Protein AF-A0A0W8DFJ5-F1 (afdb_monomer)

pLDDT: mean 92.69, std 10.22, range [50.97, 98.81]

Nearest PDB structures (foldseek):
  1xwy-assembly1_A  TM=8.781E-01  e=6.647E-08  Escherichia coli
  3rcm-assembly1_A  TM=8.894E-01  e=2.198E-07  Pseudomonas putida KT2440
  3u16-assembly2_B  TM=5.848E-01  e=6.216E+00  Acinetobacter baumannii ACICU

Solvent-accessible surface area (backbone atoms only — not comparable to full-atom values): 10234 Å² total; per-residue (Å²): 111,67,70,64,53,50,52,56,51,42,47,51,26,25,77,68,62,31,62,41,78,40,83,69,77,99,45,63,68,63,50,49,55,56,51,52,56,31,38,78,69,75,45,46,26,51,24,38,32,34,45,69,48,65,60,46,50,73,56,54,57,53,58,66,65,50,62,86,41,47,57,32,40,24,38,26,30,28,46,60,68,41,87,85,34,56,41,26,41,47,28,66,47,68,48,59,66,81,28,37,40,74,37,32,68,51,54,41,64,42,51,59,54,77,64,50,47,76,73,60,51,76,90,77,51,57,85,86,72,55,56,51,38,76,35,88,92,34,63,64,38,27,45,74,74,44,33,58,52,26,51,52,47,48,23,66,66,56,73,48,57,62,70,59,53,52,54,44,29,53,52,29,49,38,61,58,68,44,73,84,44,76,89,78,111

Organism: Phytophthora nicotianae (NCBI:txid4792)

Radius of gyration: 17.59 Å; Cα contacts (8 Å, |Δi|>4): 291; chains: 1; bounding box: 42×40×54 Å

Secondary structure (DSSP, 8-state):
-HHHHHHHHHHHHHHTT--EEE--SS-HHHHHHHHHHHHHTT-S-SEEEETT--S-HHHHHHHTT-SSSEEEEEEEHHHHH-TT-HHHHHHHHHS-GGGEEEE--TTS-PPPHHHHHHHH-TTSS-TTTS-GGGSGGGTT---GGGHHHHHHHHHHHHT--HHHHHHHHHHHHHHHTTTT-TT--

InterPro domains:
  IPR001130 3'-5' ssDNA/RNA exonuclease TatD-like [PF01026] (2-177)
  IPR032466 Metal-dependent hydrolase [SSF51556] (2-179)

Sequence (185 aa):
MQVKAFRAQLEIAAELERTCVLHCVGYYGKLLEILQEFDKHGRLPPILVLHSYSGPPDMMRSFLRLRDTRVFFSLNAKQLTDPRMKKTVACCKESPLEALLFETDAPDQAPSAEYAEKVFDCGVLDAVDTPLLLQEDSTGVNEPVMVKLALLSATEIRGVGMNELVAAVYQNCKVAFRIDDAKLS

Structure (mmCIF, N/CA/C/O backbone):
data_AF-A0A0W8DFJ5-F1
#
_entry.id   AF-A0A0W8DFJ5-F1
#
loop_
_atom_site.group_PDB
_atom_site.id
_atom_site.type_symbol
_atom_site.label_atom_id
_atom_site.label_alt_id
_atom_site.label_comp_id
_atom_site.label_asym_id
_atom_site.label_entity_id
_atom_site.label_seq_id
_atom_site.pdbx_PDB_ins_code
_atom_site.Cartn_x
_atom_site.Cartn_y
_atom_site.Cartn_z
_atom_site.occupancy
_atom_site.B_iso_or_equiv
_atom_site.auth_seq_id
_atom_site.auth_comp_id
_atom_site.auth_asym_id
_atom_site.auth_atom_id
_atom_site.pdbx_PDB_model_num
ATOM 1 N N . MET A 1 1 ? 1.165 21.525 12.600 1.00 88.56 1 MET A N 1
ATOM 2 C CA . MET A 1 1 ? 0.057 21.497 11.617 1.00 88.56 1 MET A CA 1
ATOM 3 C C . MET A 1 1 ? -0.305 20.070 11.199 1.00 88.56 1 MET A C 1
ATOM 5 O O . MET A 1 1 ? -1.435 19.684 11.459 1.00 88.56 1 MET A O 1
ATOM 9 N N . GLN A 1 2 ? 0.632 19.271 10.657 1.00 95.00 2 GLN A N 1
ATOM 10 C CA . GLN A 1 2 ? 0.357 17.912 10.142 1.00 95.00 2 GLN A CA 1
ATOM 11 C C . GLN A 1 2 ? -0.353 16.985 11.144 1.00 95.00 2 GLN A C 1
ATOM 13 O O . GLN A 1 2 ? -1.427 16.491 10.839 1.00 95.00 2 GLN A O 1
ATOM 18 N N . VAL A 1 3 ? 0.174 16.820 12.366 1.00 97.06 3 VAL A N 1
ATOM 19 C CA . VAL A 1 3 ? -0.435 15.931 13.381 1.00 97.06 3 VAL A CA 1
ATOM 20 C C . VAL A 1 3 ? -1.877 16.325 13.721 1.00 97.06 3 VAL A C 1
ATOM 22 O O . VAL A 1 3 ? -2.727 15.456 13.863 1.00 97.06 3 VAL A O 1
ATOM 25 N N . LYS A 1 4 ? -2.177 17.627 13.827 1.00 97.69 4 LYS A N 1
ATOM 26 C CA . LYS A 1 4 ? -3.536 18.102 14.135 1.00 97.69 4 LYS A CA 1
ATOM 27 C C . LYS A 1 4 ? -4.511 17.749 13.008 1.00 97.69 4 LYS A C 1
ATOM 29 O O . LYS A 1 4 ? -5.582 17.225 13.288 1.00 97.69 4 LYS A O 1
ATOM 34 N N . ALA A 1 5 ? -4.125 18.015 11.759 1.00 97.75 5 ALA A N 1
ATOM 35 C CA . ALA A 1 5 ? -4.939 17.684 10.590 1.00 97.75 5 ALA A CA 1
ATOM 36 C C . ALA A 1 5 ? -5.119 16.167 10.443 1.00 97.75 5 ALA A C 1
ATOM 38 O O . ALA A 1 5 ? -6.237 15.701 10.263 1.00 97.75 5 ALA A O 1
ATOM 39 N N . PHE A 1 6 ? -4.038 15.405 10.617 1.00 97.94 6 PHE A N 1
ATOM 40 C CA . PHE A 1 6 ? -4.051 13.949 10.538 1.00 97.94 6 PHE A CA 1
ATOM 41 C C . PHE A 1 6 ? -5.020 13.319 11.544 1.00 97.94 6 PHE A C 1
ATOM 43 O O . PHE A 1 6 ? -5.833 12.479 11.176 1.00 97.94 6 PHE A O 1
ATOM 50 N N . ARG A 1 7 ? -4.989 13.765 12.806 1.00 98.00 7 ARG A N 1
ATOM 51 C CA . ARG A 1 7 ? -5.907 13.264 13.841 1.00 98.00 7 ARG A CA 1
ATOM 52 C C . ARG A 1 7 ? -7.363 13.587 13.516 1.00 98.00 7 ARG A C 1
ATOM 54 O O . ARG A 1 7 ? -8.193 12.698 13.616 1.00 98.00 7 ARG A O 1
ATOM 61 N N . ALA A 1 8 ? -7.656 14.808 13.068 1.00 97.69 8 ALA A N 1
ATOM 62 C CA . ALA A 1 8 ? -9.013 15.179 12.665 1.00 97.69 8 ALA A CA 1
ATOM 63 C C . ALA A 1 8 ? -9.518 14.332 11.479 1.00 97.69 8 ALA A C 1
ATOM 65 O O . ALA A 1 8 ? -10.661 13.893 11.471 1.00 97.69 8 ALA A O 1
ATOM 66 N N . GLN A 1 9 ? -8.659 14.049 10.494 1.00 97.62 9 GLN A N 1
ATOM 67 C CA . GLN A 1 9 ? -9.006 13.184 9.360 1.00 97.62 9 GLN A CA 1
ATOM 68 C C . GLN A 1 9 ? -9.214 11.722 9.776 1.00 97.62 9 GLN A C 1
ATOM 70 O O . GLN A 1 9 ? -10.116 11.073 9.251 1.00 97.62 9 GLN A O 1
ATOM 75 N N . LEU A 1 10 ? -8.424 11.210 10.728 1.00 97.69 10 LEU A N 1
ATOM 76 C CA . LEU A 1 10 ? -8.635 9.879 11.304 1.00 97.69 10 LEU A CA 1
ATOM 77 C C . LEU A 1 10 ? -9.980 9.775 12.028 1.00 97.69 10 LEU A C 1
ATOM 79 O O . LEU A 1 10 ? -10.662 8.770 11.862 1.00 97.69 10 LEU A O 1
ATOM 83 N N . GLU A 1 11 ? -10.368 10.797 12.800 1.00 97.44 11 GLU A N 1
ATOM 84 C CA . GLU A 1 11 ? -11.673 10.826 13.476 1.00 97.44 11 GLU A CA 1
ATOM 85 C C . GLU A 1 11 ? -12.817 10.760 12.462 1.00 97.44 11 GLU A C 1
ATOM 87 O O . GLU A 1 11 ? -13.685 9.903 12.589 1.00 97.44 11 GLU A O 1
ATOM 92 N N . ILE A 1 12 ? -12.759 11.570 11.401 1.00 97.56 12 ILE A N 1
ATOM 93 C CA . ILE A 1 12 ? -13.759 11.545 10.323 1.00 97.56 12 ILE A CA 1
ATOM 94 C C . ILE A 1 12 ? -13.801 10.171 9.639 1.00 97.56 12 ILE A C 1
ATOM 96 O O . ILE A 1 12 ? -14.878 9.637 9.385 1.00 97.56 12 ILE A O 1
ATOM 100 N N . ALA A 1 13 ? -12.645 9.572 9.337 1.00 96.81 13 ALA A N 1
ATOM 101 C CA . ALA A 1 13 ? -12.594 8.257 8.699 1.00 96.81 13 ALA A CA 1
ATOM 102 C C . ALA A 1 13 ? -13.175 7.150 9.594 1.00 96.81 13 ALA A C 1
ATOM 104 O O . ALA A 1 13 ? -13.827 6.241 9.083 1.00 96.81 13 ALA A O 1
ATOM 105 N N . ALA A 1 14 ? -12.979 7.239 10.911 1.00 96.62 14 ALA A N 1
ATOM 106 C CA . ALA A 1 14 ? -13.580 6.323 11.871 1.00 96.62 14 ALA A CA 1
ATOM 107 C C . ALA A 1 14 ? -15.098 6.520 11.985 1.00 96.62 14 ALA A C 1
ATOM 109 O O . ALA A 1 14 ? -15.839 5.547 11.890 1.00 96.62 14 ALA A O 1
ATOM 110 N N . GLU A 1 15 ? -15.563 7.766 12.114 1.00 96.38 15 GLU A N 1
ATOM 111 C CA . GLU A 1 15 ? -16.991 8.110 12.194 1.00 96.38 15 GLU A CA 1
ATOM 112 C C . GLU A 1 15 ? -17.771 7.692 10.942 1.00 96.38 15 GLU A C 1
ATOM 114 O O . GLU A 1 15 ? -18.911 7.247 11.039 1.00 96.38 15 GLU A O 1
ATOM 119 N N . LEU A 1 16 ? -17.153 7.811 9.765 1.00 95.50 16 LEU A N 1
ATOM 120 C CA . LEU A 1 16 ? -17.754 7.421 8.488 1.00 95.50 16 LEU A CA 1
ATOM 121 C C . LEU A 1 16 ? -17.489 5.956 8.110 1.00 95.50 16 LEU A C 1
ATOM 123 O O . LEU A 1 16 ? -17.862 5.541 7.011 1.00 95.50 16 LEU A O 1
ATOM 127 N N . GLU A 1 17 ? -16.802 5.201 8.970 1.00 95.00 17 GLU A N 1
ATOM 128 C CA . GLU A 1 17 ? -16.373 3.821 8.727 1.00 95.00 17 GLU A CA 1
ATOM 129 C C . GLU A 1 17 ? -15.652 3.629 7.375 1.00 95.00 17 GLU A C 1
ATOM 131 O O . GLU A 1 17 ? -15.812 2.611 6.696 1.00 95.00 17 GLU A O 1
ATOM 136 N N . ARG A 1 18 ? -14.851 4.614 6.953 1.00 94.81 18 ARG A N 1
ATOM 137 C CA . ARG A 1 18 ? -14.145 4.600 5.664 1.00 94.81 18 ARG A CA 1
ATOM 138 C C . ARG A 1 18 ? -12.729 4.056 5.797 1.00 94.81 18 ARG A C 1
ATOM 140 O O . ARG A 1 18 ? -12.057 4.237 6.809 1.00 94.81 18 ARG A O 1
ATOM 147 N N . THR A 1 19 ? -12.248 3.441 4.720 1.00 97.00 19 THR A N 1
ATOM 148 C CA . THR A 1 19 ? -10.828 3.116 4.562 1.00 97.00 19 THR A CA 1
ATOM 149 C C . THR A 1 19 ? -9.991 4.387 4.609 1.00 97.00 19 THR A C 1
ATOM 151 O O . THR A 1 19 ? -10.255 5.337 3.872 1.00 97.00 19 THR A O 1
ATOM 154 N N . CYS A 1 20 ? -8.952 4.391 5.441 1.00 97.88 20 CYS A N 1
ATOM 155 C CA . CYS A 1 20 ? -8.003 5.491 5.527 1.00 97.88 20 CYS A CA 1
ATOM 156 C C . CYS A 1 20 ? -6.694 5.116 4.819 1.00 97.88 20 CYS A C 1
ATOM 158 O O . CYS A 1 20 ? -5.970 4.223 5.266 1.00 97.88 20 CYS A O 1
ATOM 160 N N . VAL A 1 21 ? -6.387 5.797 3.711 1.00 98.44 21 VAL A N 1
ATOM 161 C CA . VAL A 1 21 ? -5.114 5.648 2.991 1.00 98.44 21 VAL A CA 1
ATOM 162 C C . VAL A 1 21 ? -4.090 6.604 3.600 1.00 98.44 21 VAL A C 1
ATOM 164 O O . VAL A 1 21 ? -4.264 7.821 3.596 1.00 98.44 21 VAL A O 1
ATOM 167 N N . LEU A 1 22 ? -3.033 6.036 4.168 1.00 98.31 22 LEU A N 1
ATOM 168 C CA . LEU A 1 22 ? -2.038 6.712 4.982 1.00 98.31 22 LEU A CA 1
ATOM 169 C C . LEU A 1 22 ? -0.745 6.910 4.199 1.00 98.31 22 LEU A C 1
ATOM 171 O O . LEU A 1 22 ? -0.106 5.944 3.783 1.00 98.31 22 LEU A O 1
ATOM 175 N N . HIS A 1 23 ? -0.315 8.164 4.093 1.00 97.62 23 HIS A N 1
ATOM 176 C CA . HIS A 1 23 ? 1.014 8.518 3.611 1.00 97.62 23 HIS A CA 1
ATOM 177 C C . HIS A 1 23 ? 1.950 8.797 4.794 1.00 97.62 23 HIS A C 1
ATOM 179 O O . HIS A 1 23 ? 1.627 9.585 5.687 1.00 97.62 23 HIS A O 1
ATOM 185 N N . CYS A 1 24 ? 3.129 8.173 4.806 1.00 97.12 24 CYS A N 1
ATOM 186 C CA . CYS A 1 24 ? 4.154 8.444 5.809 1.00 97.12 24 CYS A CA 1
ATOM 187 C C . CYS A 1 24 ? 5.556 8.159 5.267 1.00 97.12 24 CYS A C 1
ATOM 189 O O . CYS A 1 24 ? 5.840 7.052 4.810 1.00 97.12 24 CYS A O 1
ATOM 191 N N . VAL A 1 25 ? 6.446 9.142 5.398 1.00 93.81 25 VAL A N 1
ATOM 192 C CA . VAL A 1 25 ? 7.867 9.041 5.049 1.00 93.81 25 VAL A CA 1
ATOM 193 C C . VAL A 1 25 ? 8.684 9.434 6.273 1.00 93.81 25 VAL A C 1
ATOM 195 O O . VAL A 1 25 ? 8.476 10.501 6.838 1.00 93.81 25 VAL A O 1
ATOM 198 N N . GLY A 1 26 ? 9.592 8.569 6.727 1.00 92.31 26 GLY A N 1
ATOM 199 C CA . GLY A 1 26 ? 10.542 8.873 7.809 1.00 92.31 26 GLY A CA 1
ATOM 200 C C . GLY A 1 26 ? 9.976 8.951 9.239 1.00 92.31 26 GLY A C 1
ATOM 201 O O . GLY A 1 26 ? 10.758 8.919 10.184 1.00 92.31 26 GLY A O 1
ATOM 202 N N . TYR A 1 27 ? 8.651 8.981 9.429 1.00 96.50 27 TYR A N 1
ATOM 203 C CA . TYR A 1 27 ? 8.008 9.196 10.739 1.00 96.50 27 TYR A CA 1
ATOM 204 C C . TYR A 1 27 ? 7.080 8.049 11.189 1.00 96.50 27 TYR A C 1
ATOM 206 O O . TYR A 1 27 ? 6.120 8.271 11.927 1.00 96.50 27 TYR A O 1
ATOM 214 N N . TYR A 1 28 ? 7.375 6.802 10.797 1.00 97.62 28 TYR A N 1
ATOM 215 C CA . TYR A 1 28 ? 6.527 5.636 11.104 1.00 97.62 28 TYR A CA 1
ATOM 216 C C . TYR A 1 28 ? 6.299 5.397 12.602 1.00 97.62 28 TYR A C 1
ATOM 218 O O . TYR A 1 28 ? 5.209 4.985 12.986 1.00 97.62 28 TYR A O 1
ATOM 226 N N . GLY A 1 29 ? 7.292 5.682 13.452 1.00 97.94 29 GLY A N 1
ATOM 227 C CA . GLY A 1 29 ? 7.129 5.582 14.907 1.00 97.94 29 GLY A CA 1
ATOM 228 C C . GLY A 1 29 ? 6.066 6.553 15.422 1.00 97.94 29 GLY A C 1
ATOM 229 O O . GLY A 1 29 ? 5.164 6.152 16.152 1.00 97.94 29 GLY A O 1
ATOM 230 N N . LYS A 1 30 ? 6.096 7.806 14.944 1.00 98.00 30 LYS A N 1
ATOM 231 C CA . LYS A 1 30 ? 5.101 8.809 15.330 1.00 98.00 30 LYS A CA 1
ATOM 232 C C . LYS A 1 30 ? 3.711 8.478 14.796 1.00 98.00 30 LYS A C 1
ATOM 234 O O . LYS A 1 30 ? 2.726 8.694 15.494 1.00 98.00 30 LYS A O 1
ATOM 239 N N . LEU A 1 31 ? 3.631 7.945 13.576 1.00 98.44 31 LEU A N 1
ATOM 240 C CA . LEU A 1 31 ? 2.378 7.441 13.018 1.00 98.44 31 LEU A CA 1
ATOM 241 C C . LEU A 1 31 ? 1.799 6.327 13.901 1.00 98.44 31 LEU A C 1
ATOM 243 O O . LEU A 1 31 ? 0.634 6.400 14.280 1.00 98.44 31 LEU A O 1
ATOM 247 N N . LEU A 1 32 ? 2.615 5.332 14.263 1.00 98.50 32 LEU A N 1
ATOM 248 C CA . LEU A 1 32 ? 2.183 4.212 15.097 1.00 98.50 32 LEU A CA 1
ATOM 249 C C . LEU A 1 32 ? 1.699 4.673 16.478 1.00 98.50 32 LEU A C 1
ATOM 251 O O . LEU A 1 32 ? 0.659 4.199 16.919 1.00 98.50 32 LEU A O 1
ATOM 255 N N . GLU A 1 33 ? 2.395 5.613 17.129 1.00 98.38 33 GLU A N 1
ATOM 256 C CA . GLU A 1 33 ? 1.951 6.203 18.404 1.00 98.38 33 GLU A CA 1
ATOM 257 C C . GLU A 1 33 ? 0.527 6.765 18.300 1.00 98.38 33 GLU A C 1
ATOM 259 O O . GLU A 1 33 ? -0.327 6.457 19.128 1.00 98.38 33 GLU A O 1
ATOM 264 N N . ILE A 1 34 ? 0.256 7.557 17.256 1.00 98.12 34 ILE A N 1
ATOM 265 C CA . ILE A 1 34 ? -1.063 8.166 17.044 1.00 98.12 34 ILE A CA 1
ATOM 266 C C . ILE A 1 34 ? -2.117 7.082 16.801 1.00 98.12 34 ILE A C 1
ATOM 268 O O . ILE A 1 34 ? -3.184 7.127 17.406 1.00 98.12 34 ILE A O 1
ATOM 272 N N . LEU A 1 35 ? -1.827 6.092 15.954 1.00 98.38 35 LEU A N 1
ATOM 273 C CA . LEU A 1 35 ? -2.771 5.008 15.670 1.00 98.38 35 LEU A CA 1
ATOM 274 C C . LEU A 1 35 ? -3.071 4.171 16.920 1.00 98.38 35 LEU A C 1
ATOM 276 O O . LEU A 1 35 ? -4.227 3.853 17.166 1.00 98.38 35 LEU A O 1
ATOM 280 N N . GLN A 1 36 ? -2.069 3.879 17.753 1.00 98.00 36 GLN A N 1
ATOM 281 C CA . GLN A 1 36 ? -2.255 3.162 19.019 1.00 98.00 36 GLN A CA 1
ATOM 282 C C . GLN A 1 36 ? -3.088 3.950 20.035 1.00 98.00 36 GLN A C 1
ATOM 284 O O . GLN A 1 36 ? -3.783 3.354 20.853 1.00 98.00 36 GLN A O 1
ATOM 289 N N . GLU A 1 37 ? -3.019 5.282 20.029 1.00 97.31 37 GLU A N 1
ATOM 290 C CA . GLU A 1 37 ? -3.900 6.110 20.857 1.00 97.31 37 GLU A CA 1
ATOM 291 C C . GLU A 1 37 ? -5.361 5.973 20.412 1.00 97.31 37 GLU A C 1
ATOM 293 O O . GLU A 1 37 ? -6.232 5.787 21.255 1.00 97.31 37 GLU A O 1
ATOM 298 N N . PHE A 1 38 ? -5.633 5.995 19.106 1.00 97.19 38 PHE A N 1
ATOM 299 C CA . PHE A 1 38 ? -6.983 5.777 18.571 1.00 97.19 38 PHE A CA 1
ATOM 300 C C . PHE A 1 38 ? -7.479 4.343 18.814 1.00 97.19 38 PHE A C 1
ATOM 302 O O . PHE A 1 38 ? -8.643 4.159 19.173 1.00 97.19 3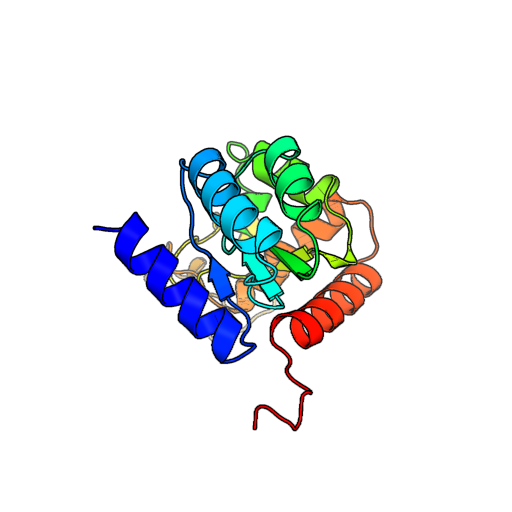8 PHE A O 1
ATOM 309 N N . ASP A 1 39 ? -6.589 3.354 18.684 1.00 96.44 39 ASP A N 1
ATOM 310 C CA . ASP A 1 39 ? -6.849 1.927 18.923 1.00 96.44 39 ASP A CA 1
ATOM 311 C C . ASP A 1 39 ? -7.370 1.688 20.345 1.00 96.44 39 ASP A C 1
ATOM 313 O O . ASP A 1 39 ? -8.438 1.121 20.553 1.00 96.44 39 ASP A O 1
ATOM 317 N N . LYS A 1 40 ? -6.683 2.250 21.351 1.00 95.38 40 LYS A N 1
ATOM 318 C CA . LYS A 1 40 ? -7.072 2.152 22.773 1.00 95.38 40 LYS A CA 1
ATOM 319 C C . LYS A 1 40 ? -8.475 2.680 23.069 1.00 95.38 40 LYS A C 1
ATOM 321 O O . LYS A 1 40 ? -9.055 2.308 24.087 1.00 95.38 40 LYS A O 1
ATOM 326 N N . HIS A 1 41 ? -8.986 3.576 22.232 1.00 94.19 41 HIS A N 1
ATOM 327 C CA . HIS A 1 41 ? -10.309 4.166 22.383 1.00 94.19 41 HIS A CA 1
ATOM 328 C C . HIS A 1 41 ? -11.359 3.525 21.466 1.00 94.19 41 HIS A C 1
ATOM 330 O O . HIS A 1 41 ? -12.499 3.978 21.481 1.00 94.19 41 HIS A O 1
ATOM 336 N N . GLY A 1 42 ? -11.001 2.506 20.672 1.00 93.50 42 GLY A N 1
ATOM 337 C CA . GLY A 1 42 ? -11.902 1.896 19.690 1.00 93.50 42 GLY A CA 1
ATOM 338 C C . GLY A 1 42 ? -12.338 2.878 18.600 1.00 93.50 42 GLY A C 1
ATOM 339 O O . GLY A 1 42 ? -13.450 2.786 18.093 1.00 93.50 42 GLY A O 1
ATOM 340 N N . ARG A 1 43 ? -11.494 3.872 18.288 1.00 94.69 43 ARG A N 1
ATOM 341 C CA . ARG A 1 43 ? -11.785 4.952 17.327 1.00 94.69 43 ARG A CA 1
ATOM 342 C C . ARG A 1 43 ? -10.952 4.840 16.054 1.00 94.69 43 ARG A C 1
ATOM 344 O O . ARG A 1 43 ? -10.807 5.827 15.340 1.00 94.69 43 ARG A O 1
ATOM 351 N N . LEU A 1 44 ? -10.336 3.691 15.786 1.00 97.50 44 LEU A N 1
ATOM 352 C CA . LEU A 1 44 ? -9.621 3.507 14.528 1.00 97.50 44 LEU A CA 1
ATOM 353 C C . LEU A 1 44 ? -10.606 3.382 13.361 1.00 97.50 44 LEU A C 1
ATOM 355 O O . LEU A 1 44 ? -11.653 2.750 13.507 1.00 97.50 44 LEU A O 1
ATOM 359 N N . PRO A 1 45 ? -10.256 3.917 12.179 1.00 97.31 45 PRO A N 1
ATOM 360 C CA . PRO A 1 45 ? -10.919 3.520 10.952 1.00 97.31 45 PRO A CA 1
ATOM 361 C C . PRO A 1 45 ? -10.854 1.996 10.794 1.00 97.31 45 PRO A C 1
ATOM 363 O O . PRO A 1 45 ? -9.829 1.386 11.119 1.00 97.31 45 PRO A O 1
ATOM 366 N N . PRO A 1 46 ? -11.900 1.365 10.244 1.00 96.94 46 PRO A N 1
ATOM 367 C CA . PRO A 1 46 ? -11.975 -0.093 10.157 1.00 96.94 46 PRO A CA 1
ATOM 368 C C . PRO A 1 46 ? -10.894 -0.695 9.249 1.00 96.94 46 PRO A C 1
ATOM 370 O O . PRO A 1 46 ? -10.594 -1.887 9.339 1.00 96.94 46 PRO A O 1
ATOM 373 N N . ILE A 1 47 ? -10.327 0.113 8.346 1.00 98.38 47 ILE A N 1
ATOM 374 C CA . ILE A 1 47 ? -9.261 -0.291 7.434 1.00 98.38 47 ILE A CA 1
ATOM 375 C C . ILE A 1 47 ? -8.238 0.838 7.309 1.00 98.38 47 ILE A C 1
ATOM 377 O O . ILE A 1 47 ? -8.597 1.986 7.035 1.00 98.38 47 ILE A O 1
ATOM 381 N N . LEU A 1 48 ? -6.961 0.487 7.442 1.00 98.69 48 LEU A N 1
ATOM 382 C CA . LEU A 1 48 ? -5.815 1.346 7.174 1.00 98.69 48 LEU A CA 1
ATOM 383 C C . LEU A 1 48 ? -5.009 0.784 6.001 1.00 98.69 48 LEU A C 1
ATOM 385 O O . LEU A 1 48 ? -4.644 -0.391 5.995 1.00 98.69 48 LEU A O 1
ATOM 389 N N . VAL A 1 49 ? -4.677 1.631 5.033 1.00 98.81 49 VAL A N 1
ATOM 390 C CA . VAL A 1 49 ? -3.785 1.284 3.920 1.00 98.81 49 VAL A CA 1
ATOM 391 C C . VAL A 1 49 ? -2.544 2.156 4.018 1.00 98.81 49 VAL A C 1
ATOM 393 O O . VAL A 1 49 ? -2.621 3.354 3.775 1.00 98.81 49 VAL A O 1
ATOM 396 N N . LEU A 1 50 ? -1.395 1.585 4.377 1.00 98.69 50 LEU A N 1
ATOM 397 C CA . LEU A 1 50 ? -0.119 2.290 4.306 1.00 98.69 50 LEU A CA 1
ATOM 398 C C . LEU A 1 50 ? 0.344 2.298 2.850 1.00 98.69 50 LEU A C 1
ATOM 400 O O . LEU A 1 50 ? 0.883 1.310 2.351 1.00 98.69 50 LEU A O 1
ATOM 404 N N . HIS A 1 51 ? 0.090 3.418 2.185 1.00 98.06 51 HIS A N 1
ATOM 405 C CA . HIS A 1 51 ? 0.469 3.655 0.801 1.00 98.06 51 HIS A CA 1
ATOM 406 C C . HIS A 1 51 ? 1.984 3.868 0.680 1.00 98.06 51 HIS A C 1
ATOM 408 O O . HIS A 1 51 ? 2.611 4.471 1.559 1.00 98.06 51 HIS A O 1
ATOM 414 N N . SER A 1 52 ? 2.559 3.367 -0.414 1.00 97.69 52 SER A N 1
ATOM 415 C CA . SER A 1 52 ? 3.968 3.456 -0.790 1.00 97.69 52 SER A CA 1
ATOM 416 C C . SER A 1 52 ? 4.882 3.123 0.390 1.00 97.69 52 SER A C 1
ATOM 418 O O . SER A 1 52 ? 5.816 3.855 0.735 1.00 97.69 52 SER A O 1
ATOM 420 N N . TYR A 1 53 ? 4.596 2.009 1.069 1.00 98.19 53 TYR A N 1
ATOM 421 C CA . TYR A 1 53 ? 5.241 1.692 2.336 1.00 98.19 53 TYR A CA 1
ATOM 422 C C . TYR A 1 53 ? 6.737 1.387 2.154 1.00 98.19 53 TYR A C 1
ATOM 424 O O . TYR A 1 53 ? 7.145 0.484 1.424 1.00 98.19 53 TYR A O 1
ATOM 432 N N . SER A 1 54 ? 7.580 2.133 2.874 1.00 96.12 54 SER A N 1
ATOM 433 C CA . SER A 1 54 ? 9.046 2.010 2.821 1.00 96.12 54 SER A CA 1
ATOM 434 C C . SER A 1 54 ? 9.702 1.829 4.195 1.00 96.12 54 SER A C 1
ATOM 436 O O . SER A 1 54 ? 10.927 1.907 4.347 1.00 96.12 54 SER A O 1
ATOM 438 N N . GLY A 1 55 ? 8.885 1.574 5.221 1.00 95.81 55 GLY A N 1
ATOM 439 C CA . GLY A 1 55 ? 9.346 1.271 6.570 1.00 95.81 55 GLY A CA 1
ATOM 440 C C . GLY A 1 55 ? 9.975 -0.125 6.687 1.00 95.81 55 GLY A C 1
ATOM 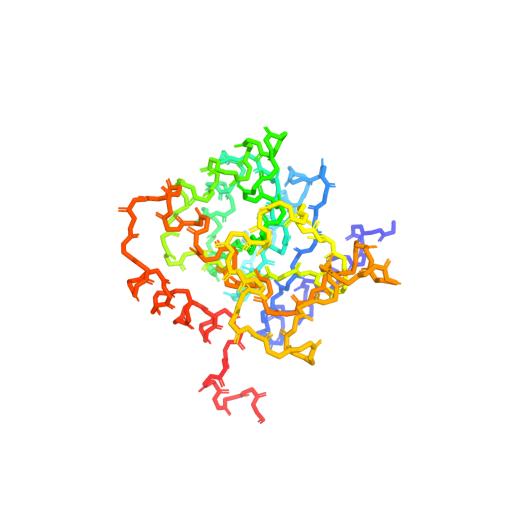441 O O . GLY A 1 55 ? 9.859 -0.947 5.782 1.00 95.81 55 GLY A O 1
ATOM 442 N N . PRO A 1 56 ? 10.672 -0.418 7.797 1.00 96.44 56 PRO A N 1
ATOM 443 C CA . PRO A 1 56 ? 11.250 -1.739 8.035 1.00 96.44 56 PRO A CA 1
ATOM 444 C C . PRO A 1 56 ? 10.181 -2.787 8.421 1.00 96.44 56 PRO A C 1
ATOM 446 O O . PRO A 1 56 ? 9.102 -2.413 8.903 1.00 96.44 56 PRO A O 1
ATOM 449 N N . PRO A 1 57 ? 10.491 -4.096 8.314 1.00 97.56 57 PRO A N 1
ATOM 450 C CA . PRO A 1 57 ? 9.567 -5.171 8.696 1.00 97.56 57 PRO A CA 1
ATOM 451 C C . PRO A 1 57 ? 9.103 -5.125 10.161 1.00 97.56 57 PRO A C 1
ATOM 453 O O . PRO A 1 57 ? 7.960 -5.463 10.461 1.00 97.56 57 PRO A O 1
ATOM 456 N N . ASP A 1 58 ? 9.939 -4.644 11.086 1.00 97.62 58 ASP A N 1
ATOM 457 C CA . ASP A 1 58 ? 9.546 -4.474 12.495 1.00 97.62 58 ASP A CA 1
ATOM 458 C C . ASP A 1 58 ? 8.414 -3.457 12.675 1.00 97.62 58 ASP A C 1
ATOM 460 O O . ASP A 1 58 ? 7.496 -3.664 13.476 1.00 97.62 58 ASP A O 1
ATOM 464 N N . MET A 1 59 ? 8.446 -2.368 11.901 1.00 97.94 59 MET A N 1
ATOM 465 C CA . MET A 1 59 ? 7.370 -1.379 11.913 1.00 97.94 59 MET A CA 1
ATOM 466 C C . MET A 1 59 ? 6.094 -1.958 11.305 1.00 97.94 59 MET A C 1
ATOM 468 O O . MET A 1 59 ? 5.029 -1.817 11.897 1.00 97.94 59 MET A O 1
ATOM 472 N N . MET A 1 60 ? 6.209 -2.692 10.197 1.00 98.19 60 MET A N 1
ATOM 473 C CA . MET A 1 60 ? 5.095 -3.386 9.543 1.00 98.19 60 MET A CA 1
ATOM 474 C C . MET A 1 60 ? 4.396 -4.349 10.511 1.00 98.19 60 MET A C 1
ATOM 476 O O . MET A 1 60 ? 3.190 -4.246 10.729 1.00 98.19 60 MET A O 1
ATOM 480 N N . ARG A 1 61 ? 5.164 -5.212 11.193 1.00 98.31 61 ARG A N 1
ATOM 481 C CA . ARG A 1 61 ? 4.653 -6.092 12.258 1.00 98.31 61 ARG A CA 1
ATOM 482 C C . ARG A 1 61 ? 3.951 -5.321 13.367 1.00 98.31 61 ARG A C 1
ATOM 484 O O . ARG A 1 61 ? 3.035 -5.849 13.984 1.00 98.31 61 ARG A O 1
ATOM 491 N N . SER A 1 62 ? 4.405 -4.109 13.669 1.00 98.38 62 SER A N 1
ATOM 492 C CA . SER A 1 62 ? 3.818 -3.284 14.722 1.00 98.38 62 SER A CA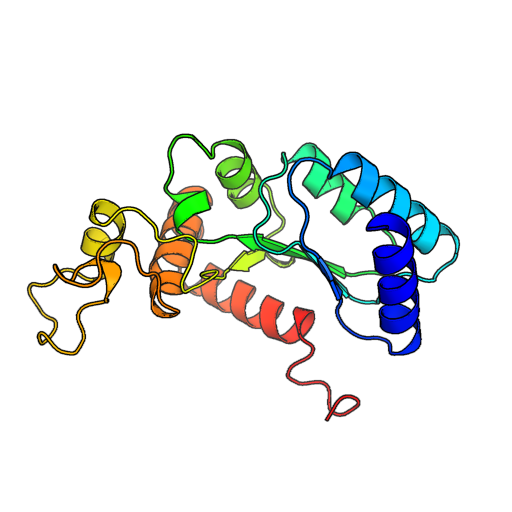 1
ATOM 493 C C . SER A 1 62 ? 2.480 -2.676 14.316 1.00 98.38 62 SER A C 1
ATOM 495 O O . SER A 1 62 ? 1.569 -2.673 15.138 1.00 98.38 62 SER A O 1
ATOM 497 N N . PHE A 1 63 ? 2.324 -2.255 13.059 1.00 98.56 63 PHE A N 1
ATOM 498 C CA . PHE A 1 63 ? 1.021 -1.844 12.531 1.00 98.56 63 PHE A CA 1
ATOM 499 C C . PHE A 1 63 ? 0.038 -3.020 12.462 1.00 98.56 63 PHE A C 1
ATOM 501 O O . PHE A 1 63 ? -1.109 -2.867 12.860 1.00 98.56 63 PHE A O 1
ATOM 508 N N . LEU A 1 64 ? 0.494 -4.215 12.068 1.00 98.44 64 LEU A N 1
ATOM 509 C CA . LEU A 1 64 ? -0.337 -5.430 12.034 1.00 98.44 64 LEU A CA 1
ATOM 510 C C . LEU A 1 64 ? -0.871 -5.876 13.411 1.00 98.44 64 LEU A C 1
ATOM 512 O O . LEU A 1 64 ? -1.756 -6.721 13.468 1.00 98.44 64 LEU A O 1
ATOM 516 N N . ARG A 1 65 ? -0.332 -5.346 14.520 1.00 97.94 65 ARG A N 1
ATOM 517 C CA . ARG A 1 65 ? -0.805 -5.633 15.888 1.00 97.94 65 ARG A CA 1
ATOM 518 C C . ARG A 1 65 ? -1.888 -4.672 16.388 1.00 97.94 65 ARG A C 1
ATOM 520 O O . ARG A 1 65 ? -2.367 -4.879 17.504 1.00 97.94 65 ARG A O 1
ATOM 527 N N . LEU A 1 66 ? -2.223 -3.627 15.627 1.00 98.06 66 LEU A N 1
ATOM 528 C CA . LEU A 1 66 ? -3.357 -2.757 15.950 1.00 98.06 66 LEU A CA 1
ATOM 529 C C . LEU A 1 66 ? -4.642 -3.588 15.973 1.00 98.06 66 LEU A C 1
ATOM 531 O O . LEU A 1 66 ? -4.806 -4.506 15.167 1.00 98.06 66 LEU A O 1
ATOM 535 N N . ARG A 1 67 ? -5.521 -3.301 16.929 1.00 93.19 67 ARG A N 1
ATOM 536 C CA . ARG A 1 67 ? -6.772 -4.039 17.111 1.00 93.19 67 ARG A CA 1
ATOM 537 C C . ARG A 1 67 ? -7.891 -3.341 16.345 1.00 93.19 67 ARG A C 1
ATOM 539 O O . ARG A 1 67 ? -7.750 -2.203 15.908 1.00 93.19 67 ARG A O 1
ATOM 546 N N . ASP A 1 68 ? -8.969 -4.080 16.095 1.00 87.50 68 ASP A N 1
ATOM 547 C CA . ASP A 1 68 ? -10.219 -3.565 15.515 1.00 87.50 68 ASP A CA 1
ATOM 548 C C . ASP A 1 68 ? -10.088 -2.847 14.152 1.00 87.50 68 ASP A C 1
ATOM 550 O O . ASP A 1 68 ? -11.018 -2.194 13.683 1.00 87.50 68 ASP A O 1
ATOM 554 N N . THR A 1 69 ? -8.953 -3.020 13.468 1.00 97.44 69 THR A N 1
ATOM 555 C CA . THR A 1 69 ? -8.691 -2.495 12.129 1.00 97.44 69 THR A CA 1
ATOM 556 C C . THR A 1 69 ? -7.961 -3.525 11.276 1.00 97.44 69 THR A C 1
ATOM 558 O O . THR A 1 69 ? -7.174 -4.334 11.772 1.00 97.44 69 THR A O 1
ATOM 561 N N . ARG A 1 70 ? -8.196 -3.496 9.965 1.00 98.12 70 ARG A N 1
ATOM 562 C CA . ARG A 1 70 ? -7.397 -4.254 8.995 1.00 98.12 70 ARG A CA 1
ATOM 563 C C . ARG A 1 70 ? -6.313 -3.355 8.429 1.00 98.12 70 ARG A C 1
ATOM 565 O O . ARG A 1 70 ? -6.612 -2.267 7.949 1.00 98.12 70 ARG A O 1
ATOM 572 N N . VAL A 1 71 ? -5.072 -3.828 8.438 1.00 98.62 71 VAL A N 1
ATOM 573 C CA . VAL A 1 71 ? -3.930 -3.063 7.931 1.00 98.62 71 VAL A CA 1
ATOM 574 C C . VAL A 1 71 ? -3.398 -3.692 6.653 1.00 98.62 71 VAL A C 1
ATOM 576 O O . VAL A 1 71 ? -3.086 -4.880 6.629 1.00 98.62 71 VAL A O 1
ATOM 579 N N . PHE A 1 72 ? -3.253 -2.868 5.622 1.00 98.81 72 PHE A N 1
ATOM 580 C CA . PHE A 1 72 ? -2.643 -3.233 4.352 1.00 98.81 72 PHE A CA 1
ATOM 581 C C . PHE A 1 72 ? -1.405 -2.381 4.071 1.00 98.81 72 PHE A C 1
ATOM 583 O O . PHE A 1 72 ? -1.340 -1.218 4.473 1.00 98.81 72 PHE A O 1
ATOM 590 N N . PHE A 1 73 ? -0.447 -2.941 3.337 1.00 98.75 73 PHE A N 1
ATOM 591 C CA . PHE A 1 73 ? 0.750 -2.249 2.864 1.00 98.75 73 PHE A CA 1
ATOM 592 C C . PHE A 1 73 ? 0.764 -2.275 1.343 1.00 98.75 73 PHE A C 1
ATOM 594 O O . PHE A 1 73 ? 0.807 -3.349 0.743 1.00 98.75 73 PHE A O 1
ATOM 601 N N . SER A 1 74 ? 0.722 -1.094 0.736 1.00 98.56 74 SER A N 1
ATOM 602 C CA . SER A 1 74 ? 0.805 -0.932 -0.710 1.00 98.56 74 SER A CA 1
ATOM 603 C C . SER A 1 74 ? 2.251 -0.681 -1.116 1.00 98.56 74 SER A C 1
ATOM 605 O O . SER A 1 74 ? 2.914 0.184 -0.535 1.00 98.56 74 SER A O 1
ATOM 607 N N . LEU A 1 75 ? 2.748 -1.478 -2.061 1.00 98.50 75 LEU A N 1
ATOM 608 C CA . LEU A 1 75 ? 4.114 -1.410 -2.581 1.00 98.50 75 LEU A CA 1
ATOM 609 C C . LEU A 1 75 ? 4.087 -1.153 -4.091 1.00 98.50 75 LEU A C 1
ATOM 611 O O . LEU A 1 75 ? 3.187 -1.624 -4.785 1.00 98.50 75 LEU A O 1
ATOM 615 N N . ASN A 1 76 ? 5.098 -0.466 -4.621 1.00 98.00 76 ASN A N 1
ATOM 616 C CA . ASN A 1 76 ? 5.209 -0.208 -6.061 1.00 98.00 76 ASN A CA 1
ATOM 617 C C . ASN A 1 76 ? 6.465 -0.822 -6.699 1.00 98.00 76 ASN A C 1
ATOM 619 O O . ASN A 1 76 ? 7.408 -1.231 -6.019 1.00 98.00 76 ASN A O 1
ATOM 623 N N . ALA A 1 77 ? 6.478 -0.873 -8.033 1.00 97.38 77 ALA A N 1
ATOM 624 C CA . ALA A 1 77 ? 7.541 -1.502 -8.818 1.00 97.38 77 ALA A CA 1
ATOM 625 C C . ALA A 1 77 ? 8.934 -0.928 -8.517 1.00 97.38 77 ALA A C 1
ATOM 627 O O . ALA A 1 77 ? 9.893 -1.684 -8.363 1.00 97.38 77 ALA A O 1
ATOM 628 N N . LYS A 1 78 ? 9.059 0.394 -8.369 1.00 96.94 78 LYS A N 1
ATOM 629 C CA . LYS A 1 78 ? 10.338 1.035 -8.041 1.00 96.94 78 LYS A CA 1
ATOM 630 C C . LYS A 1 78 ? 10.862 0.592 -6.678 1.00 96.94 78 LYS A C 1
ATOM 632 O O . LYS A 1 78 ? 12.047 0.306 -6.547 1.00 96.94 78 LYS A O 1
ATOM 637 N N . GLN A 1 79 ? 10.001 0.490 -5.666 1.00 97.44 79 GLN A N 1
ATOM 638 C CA . GLN A 1 79 ? 10.417 0.044 -4.333 1.00 97.44 79 GLN A CA 1
ATOM 639 C C . GLN A 1 79 ? 10.892 -1.414 -4.299 1.00 97.44 79 GLN A C 1
ATOM 641 O O . GLN A 1 79 ? 11.715 -1.763 -3.454 1.00 97.44 79 GLN A O 1
ATOM 646 N N . LEU A 1 80 ? 10.364 -2.261 -5.186 1.00 97.75 80 LEU A N 1
ATOM 647 C CA . LEU A 1 80 ? 10.717 -3.680 -5.256 1.00 97.75 80 LEU A CA 1
ATOM 648 C C . LEU A 1 80 ? 11.957 -3.948 -6.114 1.00 97.75 80 LEU A C 1
ATOM 650 O O . LEU A 1 80 ? 12.637 -4.946 -5.890 1.00 97.75 80 LEU A O 1
ATOM 654 N N . THR A 1 81 ? 12.261 -3.062 -7.062 1.00 96.62 81 THR A N 1
ATOM 655 C CA . THR A 1 81 ? 13.357 -3.245 -8.026 1.00 96.62 81 THR A CA 1
ATOM 656 C C . THR A 1 81 ? 14.599 -2.396 -7.725 1.00 96.62 81 THR A C 1
ATOM 658 O O . THR A 1 81 ? 15.701 -2.753 -8.147 1.00 96.62 81 THR A O 1
ATOM 661 N N . ASP A 1 82 ? 14.478 -1.302 -6.960 1.00 95.94 82 ASP A N 1
ATOM 662 C CA . ASP A 1 82 ? 15.626 -0.472 -6.578 1.00 95.94 82 ASP A CA 1
ATOM 663 C C . ASP A 1 82 ? 16.508 -1.186 -5.528 1.00 95.94 82 ASP A C 1
ATOM 665 O O . ASP A 1 82 ? 16.063 -1.423 -4.397 1.00 95.94 82 ASP A O 1
ATOM 669 N N . PRO A 1 83 ? 17.796 -1.465 -5.821 1.00 93.50 83 PRO A N 1
ATOM 670 C CA . PRO A 1 83 ? 18.691 -2.187 -4.910 1.00 93.50 83 PRO A CA 1
ATOM 671 C C . PRO A 1 83 ? 18.960 -1.453 -3.584 1.00 93.50 83 PRO A C 1
ATOM 673 O O . PRO A 1 83 ? 19.456 -2.051 -2.621 1.00 93.50 83 PRO A O 1
ATOM 676 N N . ARG A 1 84 ? 18.642 -0.155 -3.502 1.00 95.50 84 ARG A N 1
ATOM 677 C CA . ARG A 1 84 ? 18.744 0.652 -2.277 1.00 95.50 84 ARG A CA 1
ATOM 678 C C . ARG A 1 84 ? 17.558 0.414 -1.337 1.00 95.50 84 ARG A C 1
ATOM 680 O O . ARG A 1 84 ? 17.699 0.587 -0.126 1.00 95.50 84 ARG A O 1
ATOM 687 N N . MET A 1 85 ? 16.418 -0.051 -1.851 1.00 95.69 85 MET A N 1
ATOM 688 C CA . MET A 1 85 ? 15.148 -0.213 -1.126 1.00 95.69 85 MET A CA 1
ATOM 689 C C . MET A 1 85 ? 15.016 -1.578 -0.430 1.00 95.69 85 MET A C 1
ATOM 691 O O . MET A 1 85 ? 13.946 -2.181 -0.356 1.00 95.69 85 MET A O 1
ATOM 695 N N . LYS A 1 86 ? 16.110 -2.055 0.178 1.00 96.56 86 LYS A N 1
ATOM 696 C CA . LYS A 1 86 ? 16.197 -3.384 0.819 1.00 96.56 86 LYS A CA 1
ATOM 697 C C . LYS A 1 86 ? 15.127 -3.626 1.889 1.00 96.56 86 LYS A C 1
ATOM 699 O O . LYS A 1 86 ? 14.682 -4.754 2.073 1.00 96.56 86 LYS A O 1
ATOM 704 N N . LYS A 1 87 ? 14.710 -2.568 2.594 1.00 96.19 87 LYS A N 1
ATOM 705 C CA . LYS A 1 87 ? 13.659 -2.636 3.624 1.00 96.19 87 LYS A CA 1
ATOM 706 C C . LYS A 1 87 ? 12.303 -2.988 3.019 1.00 96.19 87 LYS A C 1
ATOM 708 O O . LYS A 1 87 ? 11.608 -3.831 3.576 1.00 96.19 87 LYS A O 1
ATOM 713 N N . THR A 1 88 ? 11.953 -2.385 1.884 1.00 95.25 88 THR A N 1
ATOM 714 C CA . THR A 1 88 ? 10.684 -2.662 1.208 1.00 95.25 88 THR A CA 1
ATOM 715 C C . THR A 1 88 ? 10.673 -4.058 0.605 1.00 95.25 88 THR A C 1
ATOM 717 O O . THR A 1 88 ? 9.688 -4.767 0.769 1.00 95.25 88 THR A O 1
ATOM 720 N N . VAL A 1 89 ? 11.785 -4.505 0.014 1.00 97.94 89 VAL A N 1
ATOM 721 C CA . VAL A 1 89 ? 11.935 -5.895 -0.454 1.00 97.94 89 VAL A CA 1
ATOM 722 C C . VAL A 1 89 ? 11.749 -6.889 0.700 1.00 97.94 89 VAL A C 1
ATOM 724 O O . VAL A 1 89 ? 10.998 -7.854 0.569 1.00 97.94 89 VAL A O 1
ATOM 727 N N . ALA A 1 90 ? 12.356 -6.630 1.864 1.00 98.00 90 ALA A N 1
ATOM 728 C CA . ALA A 1 90 ? 12.151 -7.454 3.055 1.00 98.00 90 ALA A CA 1
ATOM 729 C C . ALA A 1 90 ? 10.686 -7.438 3.527 1.00 98.00 90 ALA A C 1
ATOM 731 O O . ALA A 1 90 ? 10.133 -8.489 3.835 1.00 98.00 90 ALA A O 1
ATOM 732 N N . CYS A 1 91 ? 10.017 -6.281 3.512 1.00 97.94 91 CYS A N 1
ATOM 733 C CA . CYS A 1 91 ? 8.589 -6.200 3.836 1.00 97.94 91 CYS A CA 1
ATOM 734 C C . CYS A 1 91 ? 7.734 -6.979 2.835 1.00 97.94 91 CYS A C 1
ATOM 736 O O . CYS A 1 91 ? 6.852 -7.722 3.251 1.00 97.94 91 CYS A O 1
ATOM 738 N N . CYS A 1 92 ? 8.018 -6.874 1.536 1.00 98.25 92 CYS A N 1
ATOM 739 C CA . CYS A 1 92 ? 7.344 -7.653 0.502 1.00 98.25 92 CYS A CA 1
ATOM 740 C C . CYS A 1 92 ? 7.496 -9.155 0.753 1.00 98.25 92 CYS A C 1
ATOM 742 O O . CYS A 1 92 ? 6.535 -9.893 0.574 1.00 98.25 92 CYS A O 1
ATOM 744 N N . LYS A 1 93 ? 8.661 -9.606 1.227 1.00 98.12 93 LYS A N 1
ATOM 745 C CA . LYS A 1 93 ? 8.915 -11.010 1.570 1.00 98.12 93 LYS A CA 1
ATOM 746 C C . LYS A 1 93 ? 8.218 -11.465 2.857 1.00 98.12 93 LYS A C 1
ATOM 748 O O . LYS A 1 93 ? 7.679 -12.564 2.902 1.00 98.12 93 LYS A O 1
ATOM 753 N N . GLU A 1 94 ? 8.238 -10.639 3.900 1.00 97.44 94 GLU A N 1
ATOM 754 C CA . GLU A 1 94 ? 7.799 -11.010 5.254 1.00 97.44 94 GLU A CA 1
ATOM 755 C C . GLU A 1 94 ? 6.323 -10.699 5.542 1.00 97.44 94 GLU A C 1
ATOM 757 O O . GLU A 1 94 ? 5.768 -11.236 6.499 1.00 97.44 94 GLU A O 1
ATOM 762 N N . SER A 1 95 ? 5.680 -9.830 4.754 1.00 96.75 95 SER A N 1
ATOM 763 C CA . SER A 1 95 ? 4.263 -9.493 4.946 1.00 96.75 95 SER A CA 1
ATOM 764 C C . SER A 1 95 ? 3.383 -10.741 4.830 1.00 96.75 95 SER A C 1
ATOM 766 O O . SER A 1 95 ? 3.624 -11.570 3.941 1.00 96.75 95 SER A O 1
ATOM 768 N N . PRO A 1 96 ? 2.322 -10.863 5.643 1.00 97.50 96 PRO A N 1
ATOM 769 C CA . PRO A 1 96 ? 1.224 -11.769 5.335 1.00 97.50 96 PRO A CA 1
ATOM 770 C C . PRO A 1 96 ? 0.655 -11.445 3.949 1.00 97.50 96 PRO A C 1
ATOM 772 O O . PRO A 1 96 ? 0.542 -10.272 3.580 1.00 97.50 96 PRO A O 1
ATOM 775 N N . LEU A 1 97 ? 0.327 -12.472 3.165 1.00 97.44 97 LEU A N 1
ATOM 776 C CA . LEU A 1 97 ? -0.135 -12.281 1.788 1.00 97.44 97 LEU A CA 1
ATOM 777 C C . LEU A 1 97 ? -1.458 -11.501 1.754 1.00 97.44 97 LEU A C 1
ATOM 779 O O . LEU A 1 97 ? -1.657 -10.655 0.892 1.00 97.44 97 LEU A O 1
ATOM 783 N N . GLU A 1 98 ? -2.320 -11.718 2.742 1.00 97.44 98 GLU A N 1
ATOM 784 C CA . GLU A 1 98 ? -3.606 -11.054 2.954 1.00 97.44 98 GLU A CA 1
ATOM 785 C C . GLU A 1 98 ? -3.508 -9.570 3.355 1.00 97.44 98 GLU A C 1
ATOM 787 O O . GLU A 1 98 ? -4.531 -8.891 3.439 1.00 97.44 98 GLU A O 1
ATOM 792 N N . ALA A 1 99 ? -2.299 -9.064 3.620 1.00 98.19 99 ALA A N 1
ATOM 793 C CA . ALA A 1 99 ? -2.038 -7.667 3.967 1.00 98.19 99 ALA A CA 1
ATOM 794 C C . ALA A 1 99 ? -1.306 -6.899 2.850 1.00 98.19 99 ALA A C 1
ATOM 796 O O . ALA A 1 99 ? -1.031 -5.709 3.004 1.00 98.19 99 ALA A O 1
ATOM 797 N N . LEU A 1 100 ? -0.970 -7.552 1.733 1.00 98.31 100 LEU A N 1
ATOM 798 C CA . LEU A 1 100 ? -0.248 -6.927 0.624 1.00 98.31 100 LEU A CA 1
ATOM 799 C C . LEU A 1 100 ? -1.194 -6.310 -0.407 1.00 98.31 100 LEU A C 1
ATOM 801 O O . LEU A 1 100 ? -2.171 -6.930 -0.831 1.00 98.31 100 LEU A O 1
ATOM 805 N N . LEU A 1 101 ? -0.840 -5.108 -0.848 1.00 98.62 101 LEU A N 1
ATOM 806 C CA . LEU A 1 101 ? -1.402 -4.422 -2.004 1.00 98.62 101 LEU A CA 1
ATOM 807 C C . LEU A 1 101 ? -0.261 -4.000 -2.937 1.00 98.62 101 LEU A C 1
ATOM 809 O O . LEU A 1 101 ? 0.884 -3.837 -2.506 1.00 98.62 101 LEU A O 1
ATOM 813 N N . PHE A 1 102 ? -0.586 -3.807 -4.214 1.00 98.38 102 PHE A N 1
ATOM 814 C CA . PHE A 1 102 ? 0.347 -3.260 -5.192 1.00 98.38 102 PHE A CA 1
ATOM 815 C C . PHE A 1 102 ? -0.264 -2.063 -5.903 1.00 98.38 102 PHE A C 1
ATOM 817 O O . PHE A 1 102 ? -1.443 -2.060 -6.255 1.00 98.38 102 PHE A O 1
ATOM 824 N N . GLU A 1 103 ? 0.569 -1.061 -6.133 1.00 98.25 103 GLU A N 1
ATOM 825 C CA . GLU A 1 103 ? 0.213 0.190 -6.789 1.00 98.25 103 GLU A CA 1
ATOM 826 C C . GLU A 1 103 ? 1.354 0.657 -7.692 1.00 98.25 103 GLU A C 1
ATOM 828 O O . GLU A 1 103 ? 2.430 0.056 -7.735 1.00 98.25 103 GLU A O 1
ATOM 833 N N . THR A 1 104 ? 1.128 1.748 -8.417 1.00 97.69 104 THR A N 1
ATOM 834 C CA . THR A 1 104 ? 2.171 2.375 -9.235 1.00 97.69 104 THR A CA 1
ATOM 835 C C . THR A 1 104 ? 2.659 3.686 -8.649 1.00 97.69 104 THR A C 1
ATOM 837 O O . THR A 1 104 ? 3.837 3.982 -8.797 1.00 97.69 104 THR A O 1
ATOM 840 N N . ASP A 1 105 ? 1.785 4.426 -7.957 1.00 96.88 105 ASP A N 1
ATOM 841 C CA . ASP A 1 105 ? 2.016 5.829 -7.580 1.00 96.88 105 ASP A CA 1
ATOM 842 C C . ASP A 1 105 ? 2.285 6.721 -8.811 1.00 96.88 105 ASP A C 1
ATOM 844 O O . ASP A 1 105 ? 2.976 7.730 -8.738 1.00 96.88 105 ASP A O 1
ATOM 848 N N . ALA A 1 106 ? 1.750 6.316 -9.972 1.00 95.50 106 ALA A N 1
ATOM 849 C CA . ALA A 1 106 ? 1.874 7.058 -11.219 1.00 95.50 106 ALA A CA 1
ATOM 850 C C . ALA A 1 106 ? 1.198 8.442 -11.117 1.00 95.50 106 ALA A C 1
ATOM 852 O O . ALA A 1 106 ? 0.126 8.546 -10.512 1.00 95.50 106 ALA A O 1
ATOM 853 N N . PRO A 1 107 ? 1.771 9.493 -11.736 1.00 95.81 107 PRO A N 1
ATOM 854 C CA . PRO A 1 107 ? 2.885 9.467 -12.697 1.00 95.81 107 PRO A CA 1
ATOM 855 C C . PRO A 1 107 ? 4.287 9.409 -12.066 1.00 95.81 107 PRO A C 1
ATOM 857 O O . PRO A 1 107 ? 5.280 9.320 -12.787 1.00 95.81 107 PRO A O 1
ATOM 860 N N . ASP A 1 108 ? 4.376 9.435 -10.738 1.00 95.00 108 ASP A N 1
ATOM 861 C CA . ASP A 1 108 ? 5.621 9.370 -9.981 1.00 95.00 108 ASP A CA 1
ATOM 862 C C . ASP A 1 108 ? 6.092 7.920 -9.758 1.00 95.00 108 ASP A C 1
ATOM 864 O O . ASP A 1 108 ? 5.517 6.952 -10.247 1.00 95.00 108 ASP A O 1
ATOM 868 N N . GLN A 1 109 ? 7.197 7.752 -9.025 1.00 94.81 109 GLN A N 1
ATOM 869 C CA . GLN A 1 109 ? 7.783 6.445 -8.680 1.00 94.81 109 GLN A CA 1
ATOM 870 C C . GLN A 1 109 ? 8.051 5.521 -9.878 1.00 94.81 109 GLN A C 1
ATOM 872 O O . GLN A 1 109 ? 7.994 4.298 -9.737 1.00 94.81 109 GLN A O 1
ATOM 877 N N . ALA A 1 110 ? 8.414 6.087 -11.031 1.00 95.12 110 ALA A N 1
ATOM 878 C CA . ALA A 1 110 ? 8.826 5.292 -12.179 1.00 95.12 110 ALA A CA 1
ATOM 879 C C . ALA A 1 110 ? 9.974 4.327 -11.800 1.00 95.12 110 ALA A C 1
ATOM 881 O O . ALA A 1 110 ? 10.974 4.767 -11.212 1.00 95.12 110 ALA A O 1
ATOM 882 N N . PRO A 1 111 ? 9.848 3.018 -12.092 1.00 94.25 111 PRO A N 1
ATOM 883 C CA . PRO A 1 111 ? 10.969 2.086 -11.998 1.00 94.25 111 PRO A CA 1
ATOM 884 C C . PRO A 1 111 ? 12.044 2.442 -13.040 1.00 94.25 111 PRO A C 1
ATOM 886 O O . PRO A 1 111 ? 11.838 3.311 -13.886 1.00 94.25 111 PRO A O 1
ATOM 889 N N . SER A 1 112 ? 13.213 1.795 -12.999 1.00 92.12 112 SER A N 1
ATOM 890 C CA . SER A 1 112 ? 14.182 1.990 -14.087 1.00 92.12 112 SER A CA 1
ATOM 891 C C . SER A 1 112 ? 13.665 1.368 -15.389 1.00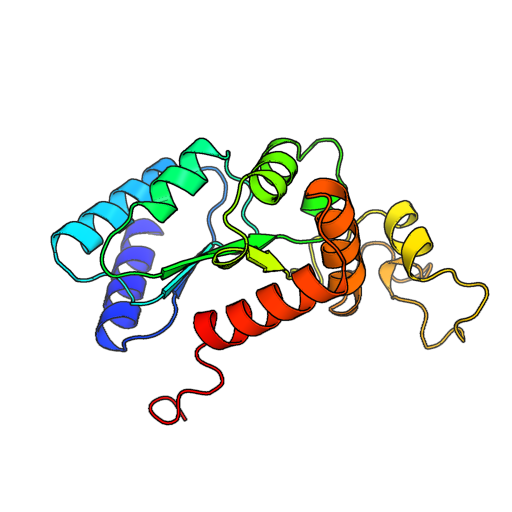 92.12 112 SER A C 1
ATOM 893 O O . SER A 1 112 ? 12.991 0.334 -15.365 1.00 92.12 112 SER A O 1
ATOM 895 N N . ALA A 1 113 ? 14.023 1.979 -16.523 1.00 90.06 113 ALA A N 1
ATOM 896 C CA . ALA A 1 113 ? 13.669 1.475 -17.850 1.00 90.06 113 ALA A CA 1
ATOM 897 C C . ALA A 1 113 ? 14.117 0.016 -18.048 1.00 90.06 113 ALA A C 1
ATOM 899 O O . ALA A 1 113 ? 13.329 -0.800 -18.507 1.00 90.06 113 ALA A O 1
ATOM 900 N N . GLU A 1 114 ? 15.308 -0.348 -17.555 1.00 89.94 114 GLU A N 1
ATOM 901 C CA . GLU A 1 114 ? 15.839 -1.720 -17.626 1.00 89.94 114 GLU A CA 1
ATOM 902 C C . GLU A 1 114 ? 14.882 -2.775 -17.034 1.00 89.94 114 GLU A C 1
ATOM 904 O O . GLU A 1 114 ? 14.771 -3.884 -17.552 1.00 89.94 114 GLU A O 1
ATOM 909 N N . TYR A 1 115 ? 14.180 -2.466 -15.936 1.00 90.12 115 TYR A N 1
ATOM 910 C CA . TYR A 1 115 ? 13.198 -3.398 -15.370 1.00 90.12 115 TYR A CA 1
ATOM 911 C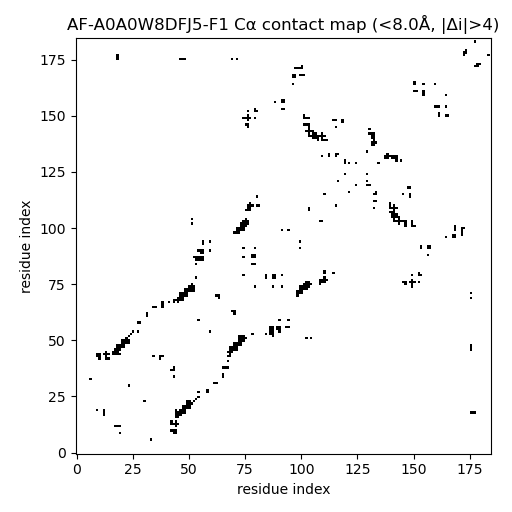 C . TYR A 1 115 ? 11.872 -3.381 -16.127 1.00 90.12 115 TYR A C 1
ATOM 913 O O . TYR A 1 115 ? 11.222 -4.421 -16.219 1.00 90.12 115 TYR A O 1
ATOM 921 N N . ALA A 1 116 ? 11.462 -2.233 -16.667 1.00 89.19 116 ALA A N 1
ATOM 922 C CA . ALA A 1 116 ? 10.252 -2.144 -17.475 1.00 89.19 116 ALA A CA 1
ATOM 923 C C . ALA A 1 116 ? 10.404 -2.905 -18.807 1.00 89.19 116 ALA A C 1
ATOM 925 O O . ALA A 1 116 ? 9.510 -3.666 -19.171 1.00 89.19 116 ALA A O 1
ATOM 926 N N . GLU A 1 117 ? 11.553 -2.807 -19.478 1.00 88.50 117 GLU A N 1
ATOM 927 C CA . GLU A 1 117 ? 11.853 -3.533 -20.725 1.00 88.50 117 GLU A CA 1
ATOM 928 C C . GLU A 1 117 ? 11.731 -5.054 -20.563 1.00 88.50 117 GLU A C 1
ATOM 930 O O . GLU A 1 117 ? 11.185 -5.725 -21.433 1.00 88.50 117 GLU A O 1
ATOM 935 N N . LYS A 1 118 ? 12.137 -5.605 -19.409 1.00 84.50 118 LYS A N 1
ATOM 936 C CA . LYS A 1 118 ? 12.009 -7.047 -19.106 1.00 84.50 118 LYS A CA 1
ATOM 937 C C . LYS A 1 118 ? 10.559 -7.542 -19.096 1.00 84.50 118 LYS A C 1
ATOM 939 O O . LYS A 1 118 ? 10.327 -8.738 -19.243 1.00 84.50 118 LYS A O 1
ATOM 944 N N . VAL A 1 119 ? 9.596 -6.648 -18.871 1.00 84.75 119 VAL A N 1
ATOM 945 C CA . VAL A 1 119 ? 8.166 -6.980 -18.763 1.00 84.75 119 VAL A CA 1
ATOM 946 C C . VAL A 1 119 ? 7.409 -6.664 -20.046 1.00 84.75 119 VAL A C 1
ATOM 948 O O . VAL A 1 119 ? 6.461 -7.371 -20.381 1.00 84.75 119 VAL A O 1
ATOM 951 N N . PHE A 1 120 ? 7.804 -5.598 -20.739 1.00 82.44 120 PHE A N 1
ATOM 952 C CA . PHE A 1 120 ? 7.078 -5.054 -21.886 1.00 82.44 120 PHE A CA 1
ATOM 953 C C . PHE A 1 120 ? 7.783 -5.269 -23.229 1.00 82.44 120 PHE A C 1
ATOM 955 O O . PHE A 1 120 ? 7.349 -4.664 -24.199 1.00 82.44 120 PHE A O 1
ATOM 962 N N . ASP A 1 121 ? 8.828 -6.109 -23.267 1.00 67.50 121 ASP A N 1
ATOM 963 C CA . ASP A 1 121 ? 9.666 -6.474 -24.423 1.00 67.50 121 ASP A CA 1
ATOM 964 C C . ASP A 1 121 ? 9.164 -5.920 -25.772 1.00 67.50 121 ASP A C 1
ATOM 966 O O . ASP A 1 121 ? 8.247 -6.455 -26.407 1.00 67.50 121 ASP A O 1
ATOM 970 N N . CYS A 1 122 ? 9.763 -4.798 -26.185 1.00 53.44 122 CYS A N 1
ATOM 971 C CA . CYS A 1 122 ? 9.322 -3.932 -27.282 1.00 53.44 122 CYS A CA 1
ATOM 972 C C . CYS A 1 122 ? 9.383 -4.589 -28.679 1.00 53.44 122 CYS A C 1
ATOM 974 O O . CYS A 1 122 ? 9.151 -3.919 -29.681 1.00 53.44 122 CYS A O 1
ATOM 976 N N . GLY A 1 123 ? 9.711 -5.882 -28.779 1.00 52.16 123 GLY A N 1
ATOM 977 C CA . GLY A 1 123 ? 9.721 -6.635 -30.036 1.00 52.16 123 GLY A CA 1
ATOM 978 C C . GLY A 1 123 ? 8.339 -7.075 -30.540 1.00 52.16 123 GLY A C 1
ATOM 979 O O . GLY A 1 123 ? 8.247 -7.562 -31.665 1.00 52.16 123 GLY A O 1
ATOM 980 N N . VAL A 1 124 ? 7.280 -6.942 -29.726 1.00 50.97 124 VAL A N 1
ATOM 981 C CA . VAL A 1 124 ? 5.928 -7.474 -30.025 1.00 50.97 124 VAL A CA 1
ATOM 982 C C . VAL A 1 124 ? 4.808 -6.429 -29.893 1.00 50.97 124 VAL A C 1
ATOM 984 O O . VAL A 1 124 ? 3.722 -6.638 -30.427 1.00 50.97 124 VAL A O 1
ATOM 987 N N . LEU A 1 125 ? 5.046 -5.312 -29.203 1.00 54.34 125 LEU A N 1
ATOM 988 C CA . LEU A 1 125 ? 4.045 -4.258 -29.015 1.00 54.34 125 LEU A CA 1
ATOM 989 C C . LEU A 1 125 ? 4.146 -3.213 -30.132 1.00 54.34 125 LEU A C 1
ATOM 991 O O . LEU A 1 125 ? 5.243 -2.781 -30.486 1.00 54.34 125 LEU A O 1
ATOM 995 N N . ASP A 1 126 ? 3.002 -2.792 -30.677 1.00 55.84 126 ASP A N 1
ATOM 996 C CA . ASP A 1 126 ? 2.948 -1.624 -31.556 1.00 55.84 126 ASP A CA 1
ATOM 997 C C . ASP A 1 126 ? 3.426 -0.384 -30.782 1.00 55.84 126 ASP A C 1
ATOM 999 O O . ASP A 1 126 ? 3.236 -0.288 -29.570 1.00 55.84 126 ASP A O 1
ATOM 1003 N N . ALA A 1 127 ? 3.999 0.609 -31.472 1.00 59.81 127 ALA A N 1
ATOM 1004 C CA . ALA A 1 127 ? 4.537 1.827 -30.845 1.00 59.81 127 ALA A CA 1
ATOM 1005 C C . ALA A 1 127 ? 3.526 2.589 -29.954 1.00 59.81 127 ALA A C 1
ATOM 1007 O O . ALA A 1 127 ? 3.927 3.404 -29.128 1.00 59.81 127 ALA A O 1
ATOM 1008 N N . VAL A 1 128 ? 2.225 2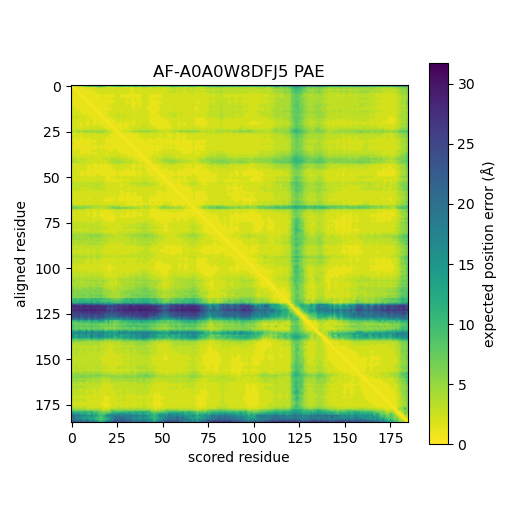.325 -30.123 1.00 61.78 128 VAL A N 1
ATOM 1009 C CA . VAL A 1 128 ? 1.120 2.893 -29.332 1.00 61.78 128 VAL A CA 1
ATOM 1010 C C . VAL A 1 128 ? 0.963 2.214 -27.964 1.00 61.78 128 VAL A C 1
ATOM 1012 O O . VAL A 1 128 ? 0.509 2.858 -27.023 1.00 61.78 128 VAL A O 1
ATOM 1015 N N . ASP A 1 129 ? 1.360 0.947 -27.835 1.00 72.38 129 ASP A N 1
ATOM 1016 C CA . ASP A 1 129 ? 1.225 0.152 -26.606 1.00 72.38 129 ASP A CA 1
ATOM 1017 C C . ASP A 1 129 ? 2.506 0.148 -25.751 1.00 72.38 129 ASP A C 1
ATOM 1019 O O . ASP A 1 129 ? 2.526 -0.410 -24.648 1.00 72.38 129 ASP A O 1
ATOM 1023 N N . THR A 1 130 ? 3.578 0.779 -26.239 1.00 80.62 130 THR A N 1
ATOM 1024 C CA . THR A 1 130 ? 4.828 0.962 -25.497 1.00 80.62 130 THR A CA 1
ATOM 1025 C C . THR A 1 130 ? 4.615 1.940 -24.338 1.00 80.62 130 THR A C 1
ATOM 1027 O O . THR A 1 130 ? 4.260 3.095 -24.589 1.00 80.62 130 THR A O 1
ATOM 1030 N N . PRO A 1 131 ? 4.887 1.543 -23.080 1.00 85.62 131 PRO A N 1
ATOM 1031 C CA . PRO A 1 131 ? 4.747 2.437 -21.935 1.00 85.62 131 PRO A CA 1
ATOM 1032 C C . PRO A 1 131 ? 5.569 3.726 -22.064 1.00 85.62 131 PRO A C 1
ATOM 1034 O O . PRO A 1 131 ? 6.707 3.691 -22.534 1.00 85.62 131 PRO A O 1
ATOM 1037 N N . LEU A 1 132 ? 5.040 4.843 -21.559 1.00 86.94 132 LEU A N 1
ATOM 103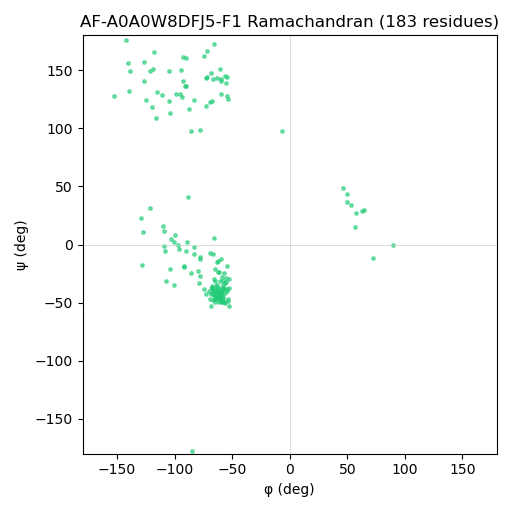8 C CA . LEU A 1 132 ? 5.648 6.180 -21.592 1.00 86.94 132 LEU A CA 1
ATOM 1039 C C . LEU A 1 132 ? 7.075 6.198 -21.034 1.00 86.94 132 LEU A C 1
ATOM 1041 O O . LEU A 1 132 ? 7.945 6.861 -21.590 1.00 86.94 132 LEU A O 1
ATOM 1045 N N . LEU A 1 133 ? 7.337 5.421 -19.979 1.00 87.44 133 LEU A N 1
ATOM 1046 C CA . LEU A 1 133 ? 8.668 5.274 -19.378 1.00 87.44 133 LEU A CA 1
ATOM 1047 C C . LEU A 1 133 ? 9.746 4.828 -20.383 1.00 87.44 133 LEU A C 1
ATOM 1049 O O . LEU A 1 133 ? 10.922 5.129 -20.181 1.00 87.44 133 LEU A O 1
ATOM 1053 N N . LEU A 1 134 ? 9.352 4.087 -21.422 1.00 85.25 134 LEU A N 1
ATOM 1054 C CA . LEU A 1 134 ? 10.231 3.539 -22.456 1.00 85.25 134 LEU A CA 1
ATOM 1055 C C . LEU A 1 134 ? 10.277 4.411 -23.722 1.00 85.25 134 LEU A C 1
ATOM 1057 O O . LEU A 1 134 ? 10.979 4.070 -24.670 1.00 85.25 134 LEU A O 1
ATOM 1061 N N . GLN A 1 135 ? 9.541 5.525 -23.756 1.00 85.94 135 GLN A N 1
ATOM 1062 C CA . GLN A 1 135 ? 9.542 6.471 -24.871 1.00 85.94 135 GLN A CA 1
ATOM 1063 C C . GLN A 1 135 ? 10.564 7.593 -24.625 1.00 85.94 135 GLN A C 1
ATOM 1065 O O . GLN A 1 135 ? 10.677 8.102 -23.508 1.00 85.94 135 GLN A O 1
ATOM 1070 N N . GLU A 1 136 ? 11.283 8.017 -25.672 1.00 78.06 136 GLU A N 1
ATOM 1071 C CA .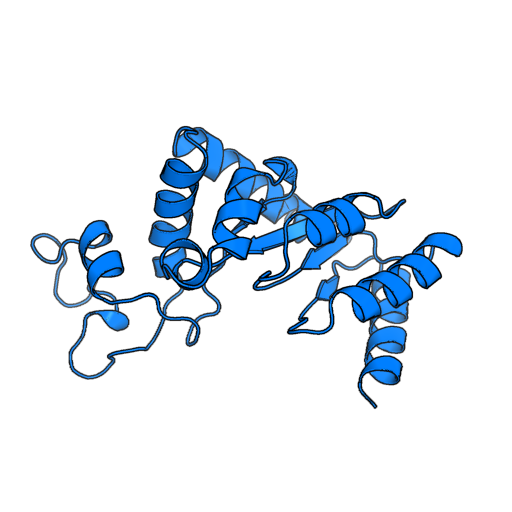 GLU A 1 136 ? 12.361 9.021 -25.569 1.00 78.06 136 GLU A CA 1
ATOM 1072 C C . GLU A 1 136 ? 11.888 10.361 -24.977 1.00 78.06 136 GLU A C 1
ATOM 1074 O O . GLU A 1 136 ? 12.586 10.955 -24.156 1.00 78.06 136 GLU A O 1
ATOM 1079 N N . ASP A 1 137 ? 10.675 10.805 -25.319 1.00 79.38 137 ASP A N 1
ATOM 1080 C CA . ASP A 1 137 ? 10.133 12.101 -24.885 1.00 79.38 137 ASP A CA 1
ATOM 1081 C C . ASP A 1 137 ? 9.495 12.073 -23.482 1.00 79.38 137 ASP A C 1
ATOM 1083 O O . ASP A 1 137 ? 9.123 13.118 -22.946 1.00 79.38 137 ASP A O 1
ATOM 1087 N N . SER A 1 138 ? 9.331 10.889 -22.877 1.00 80.06 138 SER A N 1
ATOM 1088 C CA . SER A 1 138 ? 8.601 10.691 -21.610 1.00 80.06 138 SER A CA 1
ATOM 1089 C C . SER A 1 138 ? 9.393 9.893 -20.571 1.00 80.06 138 SER A C 1
ATOM 1091 O O . SER A 1 138 ? 8.825 9.325 -19.632 1.00 80.06 138 SER A O 1
ATOM 1093 N N . THR A 1 139 ? 10.725 9.884 -20.692 1.00 75.69 139 THR A N 1
ATOM 1094 C CA . THR A 1 139 ? 11.603 9.189 -19.745 1.00 75.69 139 THR A CA 1
ATOM 1095 C C . THR A 1 139 ? 11.312 9.626 -18.309 1.00 75.69 139 THR A C 1
ATOM 1097 O O . THR A 1 139 ? 11.356 10.813 -17.983 1.00 75.69 139 THR A O 1
ATOM 1100 N N . GLY A 1 140 ? 11.032 8.656 -17.437 1.00 83.06 140 GLY A N 1
ATOM 1101 C CA . GLY A 1 140 ? 10.744 8.895 -16.022 1.00 83.06 140 GLY A CA 1
ATOM 1102 C C . GLY A 1 140 ? 9.270 9.126 -15.676 1.00 83.06 140 GLY A C 1
ATOM 1103 O O . GLY A 1 140 ? 8.972 9.272 -14.492 1.00 83.06 140 GLY A O 1
ATOM 1104 N N . VAL A 1 141 ? 8.355 9.110 -16.652 1.00 91.88 141 VAL A N 1
ATOM 1105 C CA . VAL A 1 141 ? 6.907 9.106 -16.397 1.00 91.88 141 VAL A CA 1
ATOM 1106 C C . VAL A 1 141 ? 6.438 7.679 -16.126 1.00 91.88 141 VAL A C 1
ATOM 1108 O O . VAL A 1 141 ? 6.659 6.775 -16.929 1.00 91.88 141 VAL A O 1
ATOM 1111 N N . ASN A 1 142 ? 5.796 7.467 -14.981 1.00 94.62 142 ASN A N 1
ATOM 1112 C CA . ASN A 1 142 ? 5.205 6.183 -14.622 1.00 94.62 142 ASN A CA 1
ATOM 1113 C C . ASN A 1 142 ? 3.746 6.080 -15.087 1.00 94.62 142 ASN A C 1
ATOM 1115 O O . ASN A 1 142 ? 3.062 7.086 -15.269 1.00 94.62 142 ASN A O 1
ATOM 1119 N N . GLU A 1 143 ? 3.234 4.856 -15.190 1.00 94.38 143 GLU A N 1
ATOM 1120 C CA . GLU A 1 143 ? 1.872 4.573 -15.644 1.00 94.38 143 GLU A CA 1
ATOM 1121 C C . GLU A 1 143 ? 1.220 3.443 -14.841 1.00 94.38 143 GLU A C 1
ATOM 1123 O O . GLU A 1 143 ? 1.923 2.574 -14.319 1.00 94.38 143 GLU A O 1
ATOM 1128 N N . PRO A 1 144 ? -0.126 3.373 -14.785 1.00 95.69 144 PRO A N 1
ATOM 1129 C CA . PRO A 1 144 ? -0.845 2.281 -14.123 1.00 95.69 144 PRO A CA 1
ATOM 1130 C C . PRO A 1 144 ? -0.435 0.874 -14.587 1.00 95.69 144 PRO A C 1
ATOM 1132 O O . PRO A 1 144 ? -0.473 -0.071 -13.799 1.00 95.69 144 PRO A O 1
ATOM 1135 N N . VAL A 1 145 ? 0.009 0.718 -15.841 1.00 93.88 145 VAL A N 1
ATOM 1136 C CA . VAL A 1 145 ? 0.436 -0.579 -16.389 1.00 93.88 145 VAL A CA 1
ATOM 1137 C C . VAL A 1 145 ? 1.643 -1.172 -15.641 1.00 93.88 145 VAL A C 1
ATOM 1139 O O . VAL A 1 145 ? 1.789 -2.396 -15.583 1.00 93.88 145 VAL A O 1
ATOM 1142 N N . MET A 1 146 ? 2.451 -0.339 -14.970 1.00 94.94 146 MET A N 1
ATOM 1143 C CA . MET A 1 146 ? 3.629 -0.766 -14.202 1.00 94.94 146 MET A CA 1
ATOM 1144 C C . MET A 1 146 ? 3.295 -1.600 -12.961 1.00 94.94 146 MET A C 1
ATOM 1146 O O . MET A 1 146 ? 4.187 -2.217 -12.374 1.00 94.94 146 MET A O 1
ATOM 1150 N N . VAL A 1 147 ? 2.014 -1.728 -12.596 1.00 95.94 147 VAL A N 1
ATOM 1151 C CA . VAL A 1 147 ? 1.583 -2.690 -11.571 1.00 95.94 147 VAL A CA 1
ATOM 1152 C C . VAL A 1 147 ? 1.950 -4.132 -11.958 1.00 95.94 147 VAL A C 1
ATOM 1154 O O . VAL A 1 147 ? 2.234 -4.948 -11.082 1.00 95.94 147 VAL A O 1
ATOM 1157 N N . LYS A 1 148 ? 2.043 -4.443 -13.263 1.00 94.69 148 LYS A N 1
ATOM 1158 C CA . LYS A 1 148 ? 2.511 -5.749 -13.763 1.00 94.69 148 LYS A CA 1
ATOM 1159 C C . LYS A 1 148 ? 3.936 -6.058 -13.300 1.00 94.69 148 LYS A C 1
ATOM 1161 O O . LYS A 1 148 ? 4.200 -7.162 -12.829 1.00 94.69 148 LYS A O 1
ATOM 1166 N N . LEU A 1 149 ? 4.835 -5.073 -13.369 1.00 95.75 149 LEU A N 1
ATOM 1167 C CA . LEU A 1 149 ? 6.209 -5.219 -12.890 1.00 95.75 149 LEU A CA 1
ATOM 1168 C C . LEU A 1 149 ? 6.262 -5.372 -11.363 1.00 95.75 149 LEU A C 1
ATOM 1170 O O . LEU A 1 149 ? 7.055 -6.169 -10.863 1.00 95.75 149 LEU A O 1
ATOM 1174 N N . ALA A 1 150 ? 5.401 -4.672 -10.615 1.00 97.31 150 ALA A N 1
ATOM 1175 C CA . ALA A 1 150 ? 5.311 -4.852 -9.164 1.00 97.31 150 ALA A CA 1
ATOM 1176 C C . ALA A 1 150 ? 4.904 -6.292 -8.792 1.00 97.31 150 ALA A C 1
ATOM 1178 O O . ALA A 1 150 ? 5.546 -6.915 -7.948 1.00 97.31 150 ALA A O 1
ATOM 1179 N N . LEU A 1 151 ? 3.895 -6.846 -9.474 1.00 97.19 151 LEU A N 1
ATOM 1180 C CA . LEU A 1 151 ? 3.430 -8.226 -9.285 1.00 97.19 151 LEU A CA 1
ATOM 1181 C C . LEU A 1 151 ? 4.500 -9.266 -9.653 1.00 97.19 151 LEU A C 1
ATOM 1183 O O . LEU A 1 151 ? 4.707 -10.223 -8.905 1.00 97.19 151 LEU A O 1
ATOM 1187 N N . LEU A 1 152 ? 5.210 -9.073 -10.771 1.00 96.19 152 LEU A N 1
ATOM 1188 C CA . LEU A 1 152 ? 6.321 -9.945 -11.183 1.00 96.19 152 LEU A CA 1
ATOM 1189 C C . LEU A 1 152 ? 7.450 -9.927 -10.151 1.00 96.19 152 LEU A C 1
ATOM 1191 O O . LEU A 1 152 ? 7.846 -10.978 -9.651 1.00 96.19 152 LEU A O 1
ATOM 1195 N N . SER A 1 153 ? 7.879 -8.733 -9.741 1.00 97.06 153 SER A N 1
ATOM 1196 C CA . SER A 1 153 ? 8.929 -8.574 -8.730 1.00 97.06 153 SER A CA 1
ATOM 1197 C C . SER A 1 153 ? 8.535 -9.238 -7.407 1.00 97.06 153 SER A C 1
ATOM 1199 O O . SER A 1 153 ? 9.330 -9.936 -6.785 1.00 97.06 153 SER A O 1
ATOM 1201 N N . ALA A 1 154 ? 7.285 -9.072 -6.972 1.00 97.81 154 ALA A N 1
ATOM 1202 C CA . ALA A 1 154 ? 6.793 -9.682 -5.742 1.00 97.81 154 ALA A CA 1
ATOM 1203 C C . ALA A 1 154 ? 6.691 -11.216 -5.815 1.00 97.81 154 ALA A C 1
ATOM 1205 O O . ALA A 1 154 ? 6.968 -11.889 -4.821 1.00 97.81 154 ALA A O 1
ATOM 1206 N N . THR A 1 155 ? 6.334 -11.769 -6.979 1.00 97.25 155 THR A N 1
ATOM 1207 C CA . THR A 1 155 ? 6.330 -13.220 -7.247 1.00 97.25 155 THR A CA 1
ATOM 1208 C C . THR A 1 155 ? 7.728 -13.796 -7.015 1.00 97.25 155 THR A C 1
ATOM 1210 O O . THR A 1 155 ? 7.885 -14.750 -6.252 1.00 97.25 155 THR A O 1
ATOM 1213 N N . GLU A 1 156 ? 8.754 -13.161 -7.588 1.00 96.50 156 GLU A N 1
ATOM 1214 C CA . GLU A 1 156 ? 10.157 -13.560 -7.426 1.00 96.50 156 GLU A CA 1
ATOM 1215 C C . GLU A 1 156 ? 10.642 -13.413 -5.978 1.00 96.50 156 GLU A C 1
ATOM 1217 O O . GLU A 1 156 ? 11.229 -14.339 -5.418 1.00 96.50 156 GLU A O 1
ATOM 1222 N N . ILE A 1 157 ? 10.351 -12.277 -5.335 1.00 97.62 157 ILE A N 1
ATOM 1223 C CA . ILE A 1 157 ? 10.764 -11.994 -3.951 1.00 97.62 157 ILE A CA 1
ATOM 1224 C C . ILE A 1 157 ? 10.167 -13.008 -2.962 1.00 97.62 157 ILE A C 1
ATOM 1226 O O . ILE A 1 157 ? 10.834 -13.402 -1.997 1.00 97.62 157 ILE A O 1
ATOM 1230 N N . ARG A 1 158 ? 8.907 -13.413 -3.172 1.00 97.06 158 ARG A N 1
ATOM 1231 C CA . ARG A 1 158 ? 8.175 -14.309 -2.264 1.00 97.06 158 ARG A CA 1
ATOM 1232 C C . ARG A 1 158 ? 8.302 -15.789 -2.620 1.00 97.06 158 ARG A C 1
ATOM 1234 O O . ARG A 1 158 ? 8.038 -16.618 -1.754 1.00 97.06 158 ARG A O 1
ATOM 1241 N N . GLY A 1 159 ? 8.683 -16.127 -3.851 1.00 96.06 159 GLY A N 1
ATOM 1242 C CA . GLY A 1 159 ? 8.678 -17.509 -4.337 1.00 96.06 159 GLY A CA 1
ATOM 1243 C C . GLY A 1 159 ? 7.270 -18.114 -4.407 1.00 96.06 159 GLY A C 1
ATOM 1244 O O . GLY A 1 159 ? 7.108 -19.314 -4.205 1.00 96.06 159 GLY A O 1
ATOM 1245 N N . VAL A 1 160 ? 6.254 -17.279 -4.643 1.00 94.88 160 VAL A N 1
ATOM 1246 C CA . VAL A 1 160 ? 4.836 -17.667 -4.763 1.00 94.88 160 VAL A CA 1
ATOM 1247 C C . VAL A 1 160 ? 4.438 -17.617 -6.234 1.00 94.88 160 VAL A C 1
ATOM 1249 O O . VAL A 1 160 ? 4.986 -16.813 -6.978 1.00 94.88 160 VAL A O 1
ATOM 1252 N N . GLY A 1 161 ? 3.499 -18.454 -6.681 1.00 96.31 161 GLY A N 1
ATOM 1253 C CA . GLY A 1 161 ? 3.040 -18.432 -8.072 1.00 96.31 161 GLY A CA 1
ATOM 1254 C C . GLY A 1 161 ? 2.293 -17.139 -8.432 1.00 96.31 161 GLY A C 1
ATOM 1255 O O . GLY A 1 161 ? 1.496 -16.637 -7.642 1.00 96.31 161 GLY A O 1
ATOM 1256 N N . MET A 1 162 ? 2.482 -16.635 -9.657 1.00 95.19 162 MET A N 1
ATOM 1257 C CA . MET A 1 162 ? 1.848 -15.391 -10.132 1.00 95.19 162 MET A CA 1
ATOM 1258 C C . MET A 1 162 ? 0.322 -15.400 -9.960 1.00 95.19 162 MET A C 1
ATOM 1260 O O . MET A 1 162 ? -0.253 -14.450 -9.438 1.00 95.19 162 MET A O 1
ATOM 1264 N N . ASN A 1 163 ? -0.343 -16.490 -10.355 1.00 96.38 163 ASN A N 1
ATOM 1265 C CA . ASN A 1 163 ? -1.803 -16.595 -10.261 1.00 96.38 163 ASN A CA 1
ATOM 1266 C C . ASN A 1 163 ? -2.299 -16.535 -8.809 1.00 96.38 163 ASN A C 1
ATOM 1268 O O . ASN A 1 163 ? -3.327 -15.918 -8.539 1.00 96.38 163 ASN A O 1
ATOM 1272 N N . GLU A 1 164 ? -1.563 -17.152 -7.882 1.00 96.38 164 GLU A N 1
ATOM 1273 C CA . GLU A 1 164 ? -1.878 -17.120 -6.452 1.00 96.38 164 GLU A CA 1
ATOM 1274 C C . GLU A 1 164 ? -1.722 -15.701 -5.896 1.00 96.38 164 GLU A C 1
ATOM 1276 O O . GLU A 1 164 ? -2.638 -15.185 -5.255 1.00 96.38 164 GLU A O 1
ATOM 1281 N N . LEU A 1 165 ? -0.601 -15.038 -6.207 1.00 97.25 165 LEU A N 1
ATOM 1282 C CA . LEU A 1 165 ? -0.335 -13.667 -5.779 1.00 97.25 165 LEU A CA 1
ATOM 1283 C C . LEU A 1 165 ? -1.392 -12.692 -6.316 1.00 97.25 165 LEU A C 1
ATOM 1285 O O . LEU A 1 165 ? -1.943 -11.906 -5.549 1.00 97.25 165 LEU A O 1
ATOM 1289 N N . VAL A 1 166 ? -1.699 -12.751 -7.615 1.00 97.12 166 VAL A N 1
ATOM 1290 C CA . VAL A 1 166 ? -2.687 -11.872 -8.260 1.00 97.12 166 VAL A CA 1
ATOM 1291 C C . VAL A 1 166 ? -4.074 -12.082 -7.664 1.00 97.12 166 VAL A C 1
ATOM 1293 O O . VAL A 1 166 ? -4.740 -11.103 -7.328 1.00 97.12 166 VAL A O 1
ATOM 1296 N N . ALA A 1 167 ? -4.507 -13.334 -7.492 1.00 97.25 167 ALA A N 1
ATOM 1297 C CA . ALA A 1 167 ? -5.809 -13.634 -6.905 1.00 97.25 167 ALA A CA 1
ATOM 1298 C C . ALA A 1 167 ? -5.915 -13.104 -5.467 1.00 97.25 167 ALA A C 1
ATOM 1300 O O . ALA A 1 167 ? -6.917 -12.474 -5.114 1.00 97.25 167 ALA A O 1
ATOM 1301 N N . ALA A 1 168 ? -4.872 -13.303 -4.656 1.00 97.50 168 ALA A N 1
ATOM 1302 C CA . ALA A 1 168 ? -4.835 -12.814 -3.284 1.00 97.50 168 ALA A CA 1
ATOM 1303 C C . ALA A 1 168 ? -4.846 -11.281 -3.220 1.00 97.50 168 ALA A C 1
ATOM 1305 O O . ALA A 1 168 ? -5.687 -10.707 -2.535 1.00 97.50 168 ALA A O 1
ATOM 1306 N N . VAL A 1 169 ? -3.982 -10.603 -3.982 1.00 97.44 169 VAL A N 1
ATOM 1307 C CA . VAL A 1 169 ? -3.916 -9.133 -4.011 1.00 97.44 169 VAL A CA 1
ATOM 1308 C C . VAL A 1 169 ? -5.222 -8.534 -4.520 1.00 97.44 169 VAL A C 1
ATOM 1310 O O . VAL A 1 169 ? -5.710 -7.561 -3.952 1.00 97.44 169 VAL A O 1
ATOM 1313 N N . TYR A 1 170 ? -5.836 -9.120 -5.548 1.00 97.00 170 TYR A N 1
ATOM 1314 C CA . TYR A 1 170 ? -7.128 -8.655 -6.046 1.00 97.00 170 TYR A CA 1
ATOM 1315 C C . TYR A 1 170 ? -8.218 -8.765 -4.972 1.00 97.00 170 TYR A C 1
ATOM 1317 O O . TYR A 1 170 ? -8.993 -7.829 -4.761 1.00 97.00 170 TYR A O 1
ATOM 1325 N N . GLN A 1 171 ? -8.248 -9.878 -4.232 1.00 97.75 171 GLN A N 1
ATOM 1326 C CA . GLN A 1 171 ? -9.160 -10.034 -3.103 1.00 97.75 171 GLN A CA 1
ATOM 1327 C C . GLN A 1 171 ? -8.859 -9.029 -1.982 1.00 97.75 171 GLN A C 1
ATOM 1329 O O . GLN A 1 171 ? -9.792 -8.447 -1.422 1.00 97.75 171 GLN A O 1
ATOM 1334 N N . ASN A 1 172 ? -7.582 -8.772 -1.696 1.00 98.19 172 ASN A N 1
ATOM 1335 C CA . ASN A 1 172 ? -7.160 -7.758 -0.735 1.00 98.19 172 ASN A CA 1
ATOM 1336 C C . ASN A 1 172 ? -7.636 -6.367 -1.154 1.00 98.19 172 ASN A C 1
ATOM 1338 O O . ASN A 1 172 ? -8.157 -5.655 -0.308 1.00 98.19 172 ASN A O 1
ATOM 1342 N N . CYS A 1 173 ? -7.544 -5.991 -2.435 1.00 97.19 173 CYS A N 1
ATOM 1343 C CA . CYS A 1 173 ? -8.044 -4.709 -2.942 1.00 97.19 173 CYS A CA 1
ATOM 1344 C C . CYS A 1 173 ? -9.548 -4.548 -2.704 1.00 97.19 173 CYS A C 1
ATOM 1346 O O . CYS A 1 173 ? -9.986 -3.512 -2.203 1.00 97.19 173 CYS A O 1
ATOM 1348 N N . LYS A 1 174 ? -10.346 -5.581 -3.008 1.00 96.69 174 LYS A N 1
ATOM 1349 C CA . LYS A 1 174 ? -11.801 -5.540 -2.790 1.00 96.69 174 LYS A CA 1
ATOM 1350 C C . LYS A 1 174 ? -12.154 -5.339 -1.325 1.00 96.69 174 LYS A C 1
ATOM 1352 O O . LYS A 1 174 ? -13.054 -4.567 -1.015 1.00 96.69 174 LYS A O 1
ATOM 1357 N N . VAL A 1 175 ? -11.415 -5.986 -0.428 1.00 96.88 175 VAL A N 1
ATOM 1358 C CA . VAL A 1 175 ? -11.563 -5.787 1.013 1.00 96.88 175 VAL A CA 1
ATOM 1359 C C . VAL A 1 175 ? -11.098 -4.392 1.426 1.00 96.88 175 VAL A C 1
ATOM 1361 O O . VAL A 1 175 ? -11.843 -3.678 2.091 1.00 96.88 175 VAL A O 1
ATOM 1364 N N . ALA A 1 176 ? -9.876 -4.012 1.051 1.00 97.31 176 ALA A N 1
ATOM 1365 C CA . ALA A 1 176 ? -9.217 -2.790 1.487 1.00 97.31 176 ALA A CA 1
ATOM 1366 C C . ALA A 1 176 ? -10.017 -1.554 1.083 1.00 97.31 176 ALA A C 1
ATOM 1368 O O . ALA A 1 176 ? -10.172 -0.644 1.886 1.00 97.31 176 ALA A O 1
ATOM 1369 N N . PHE A 1 177 ? -10.576 -1.546 -0.125 1.00 96.06 177 PHE A N 1
ATOM 1370 C CA . PHE A 1 177 ? -11.356 -0.428 -0.655 1.00 96.06 177 PHE A CA 1
ATOM 1371 C C . PHE A 1 177 ? -12.865 -0.663 -0.626 1.00 96.06 177 PHE A C 1
ATOM 1373 O O . PHE A 1 177 ? -13.613 0.182 -1.108 1.00 96.06 177 PHE A O 1
ATOM 1380 N N . ARG A 1 178 ? -13.313 -1.781 -0.040 1.00 92.75 178 ARG A N 1
ATOM 1381 C CA . ARG A 1 178 ? -14.731 -2.140 0.114 1.00 92.75 178 ARG A CA 1
ATOM 1382 C C . ARG A 1 178 ? -15.525 -2.028 -1.195 1.00 92.75 178 ARG A C 1
ATOM 1384 O O . ARG A 1 178 ? -16.638 -1.516 -1.213 1.00 92.75 178 ARG A O 1
ATOM 1391 N N . ILE A 1 179 ? -14.937 -2.517 -2.288 1.00 88.12 179 ILE A N 1
ATOM 1392 C CA . ILE A 1 179 ? -15.462 -2.358 -3.658 1.00 88.12 179 ILE A CA 1
ATOM 1393 C C . ILE A 1 179 ? -16.854 -2.998 -3.818 1.00 88.12 179 ILE A C 1
ATOM 1395 O O . ILE A 1 179 ? -17.678 -2.480 -4.564 1.00 88.12 179 ILE A O 1
ATOM 1399 N N . ASP A 1 180 ? -17.137 -4.070 -3.074 1.00 82.19 180 ASP A N 1
ATOM 1400 C CA . ASP A 1 180 ? -18.412 -4.802 -3.130 1.00 82.19 180 ASP A CA 1
ATOM 1401 C C . ASP A 1 180 ? -19.388 -4.424 -1.988 1.00 82.19 180 ASP A C 1
ATOM 1403 O O . ASP A 1 180 ? -20.403 -5.092 -1.784 1.00 82.19 180 ASP A O 1
ATOM 1407 N N . ASP A 1 181 ? -19.087 -3.390 -1.192 1.00 78.88 181 ASP A N 1
ATOM 1408 C CA . ASP A 1 181 ? -19.907 -3.009 -0.036 1.00 78.88 181 ASP A CA 1
ATOM 1409 C C . ASP A 1 181 ? -21.059 -2.078 -0.448 1.00 78.88 181 ASP A C 1
ATOM 1411 O O . ASP A 1 181 ? -20.907 -0.861 -0.562 1.00 78.88 181 ASP A O 1
ATOM 1415 N N . ALA A 1 182 ? -22.245 -2.661 -0.630 1.00 68.62 182 ALA A N 1
ATOM 1416 C CA . ALA A 1 182 ? -23.468 -1.951 -1.012 1.00 68.62 182 ALA A CA 1
ATOM 1417 C C . ALA A 1 182 ? -23.912 -0.860 -0.013 1.00 68.62 182 ALA A C 1
ATOM 1419 O O . ALA A 1 182 ? -24.789 -0.063 -0.329 1.00 68.62 182 ALA A O 1
ATOM 1420 N N . LYS A 1 183 ? -23.342 -0.804 1.201 1.00 66.69 183 LYS A N 1
ATOM 1421 C CA . LYS A 1 183 ? -23.627 0.271 2.169 1.00 66.69 183 LYS A CA 1
ATOM 1422 C C . LYS A 1 183 ? -22.893 1.576 1.857 1.00 66.69 183 LYS A C 1
ATOM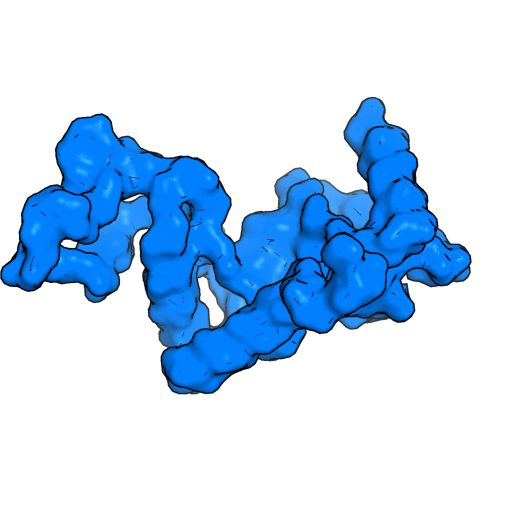 1424 O O . LYS A 1 183 ? -23.180 2.594 2.484 1.00 66.69 183 LYS A O 1
ATOM 1429 N N . LEU A 1 184 ? -21.920 1.542 0.946 1.00 62.12 184 LEU A N 1
ATOM 1430 C CA . LEU A 1 184 ? -21.039 2.666 0.635 1.00 62.12 184 LEU A CA 1
ATOM 1431 C C . LEU A 1 184 ? -21.305 3.310 -0.733 1.00 62.12 184 LEU A C 1
ATOM 1433 O O . LEU A 1 184 ? -20.657 4.326 -1.009 1.00 62.12 184 LEU A O 1
ATOM 1437 N N . SER A 1 185 ? -22.214 2.733 -1.533 1.00 54.62 185 SER A N 1
ATOM 1438 C CA . SER A 1 185 ? -22.650 3.191 -2.864 1.00 54.62 185 SER A CA 1
ATOM 1439 C C . SER A 1 185 ? -23.782 4.209 -2.817 1.00 54.62 185 SER A C 1
ATOM 1441 O O . SER A 1 185 ? -24.733 3.959 -2.041 1.00 54.62 185 SER A O 1
#

Mean predicted aligned error: 4.48 Å

Foldseek 3Di:
DVVVVVLVVQQVLQVVLAQAEDEDDPCLVVVLVSLVVCLVVLRGRQEYEDEQDQDALVSVVSVCPRPNHQAAYEHELQLLPPPVSVRVLVCLQPPDLLRYAYFHPFQASDHQPVLVCVVPVPPPDDPVPDDLCNDPVRNRGIDRVRSSSVLVSSCVSHVHDSVVSVVSNVVSCCVSRVVVPPVVD